Protein AF-A0A8S3CE83-F1 (afdb_monomer_lite)

InterPro domains:
  IPR049258 ODAD1, central coiled coil region [PF21773] (1-204)
  IPR051876 Outer dynein arm-docking/Coiled-coil domain-containing protein [PTHR21694] (1-298)

Foldseek 3Di:
DVVVVVVVVVVVVVVVVVVVVVVVVVVVVVVVVVVVVPPDDPDPVVNVVVVVVVVVVVVVVVVVVVVCPDPVVVVVVVVVLCVVVVDPDVVVSVVVVVVVVVVVVVVVVVVVVVVVVVVVVVVVVVVVVVVVVVVVVVVVVVVVVVVVVVVVVVVVVVVVVVVVVVVVVVVVVVVVVLVVLQVVLQVLCVVLVQDVVVVCVVVVDPDGDDPVCSVVSVVSSVVSVLVVVVVVLVVVCVVPVPPSCPPCVPSPPDDDPPDDPDPPDDDDDPPDDDDDDDDDDDPPVPDPDDPVRVVVVVVVVVVVVVVVVVVCVVQPDDDDDPDDDDDDDDDDDDDDDDDDDDDDDDDD

Organism: NCBI:txid392030

Sequence (348 aa):
MLQNKAEADRALSEAEMRELERQISHDRKLRDFMKLKSQERQEDEELLTYRKRKEVEALEKRRKEKEEHSVEAYESKFKQIQDISREQDLDKLVDKFIEVEDKNFALFNYVNELNNQIEILQEQIDEIKKEIRHFEVQGMDLEDQRKKTLDQLEEKSSHATRLADEHEEKSRTGKKILEQCRGGIDSLFRKIGCDRRQIESLLQSHEGVTEENMLRYLGIIEERTNELLMAQAAIYAKEQNIPLRERAPNLIGDGPSGPAPHVHVHLPNTDDRRDHEDREEKAEELKPLTREELKQRAIDHVKNLEKKALQEQKYPDMSPALSREKSTNGGAKSGSGETGKPPTSRGR

Structure (mmCIF, N/CA/C/O backbone):
data_AF-A0A8S3CE83-F1
#
_entry.id   AF-A0A8S3CE83-F1
#
loop_
_atom_site.group_PDB
_atom_site.id
_atom_site.type_symbol
_atom_site.label_atom_id
_atom_site.label_alt_id
_atom_site.label_comp_id
_atom_site.label_asym_id
_atom_site.label_entity_id
_atom_site.label_seq_id
_atom_site.pdbx_PDB_ins_code
_atom_site.Cartn_x
_atom_site.Cartn_y
_atom_site.Cartn_z
_atom_site.occupancy
_atom_site.B_iso_or_equiv
_atom_site.auth_seq_id
_atom_site.auth_comp_id
_atom_site.auth_asym_id
_atom_site.auth_atom_id
_atom_site.pdbx_PDB_model_num
ATOM 1 N N . MET A 1 1 ? 49.024 -61.296 48.577 1.00 56.72 1 MET A N 1
ATOM 2 C CA . MET A 1 1 ? 47.919 -62.129 49.113 1.00 56.72 1 MET A CA 1
ATOM 3 C C . MET A 1 1 ? 47.384 -61.578 50.430 1.00 56.72 1 MET A C 1
ATOM 5 O O . MET A 1 1 ? 46.456 -60.788 50.355 1.00 56.72 1 MET A O 1
ATOM 9 N N . LEU A 1 2 ? 47.932 -61.920 51.611 1.00 62.38 2 LEU A N 1
ATOM 10 C CA . LEU A 1 2 ? 47.322 -61.492 52.889 1.00 62.38 2 LEU A CA 1
ATOM 11 C C . LEU A 1 2 ? 47.259 -59.962 53.059 1.00 62.38 2 LEU A C 1
ATOM 13 O O . LEU A 1 2 ? 46.230 -59.459 53.494 1.00 62.38 2 LEU A O 1
ATOM 17 N N . GLN A 1 3 ? 48.310 -59.226 52.673 1.00 66.44 3 GLN A N 1
ATOM 18 C CA . GLN A 1 3 ? 48.326 -57.754 52.742 1.00 66.44 3 GLN A CA 1
ATOM 19 C C . GLN A 1 3 ? 47.212 -57.125 51.895 1.00 66.44 3 GLN A C 1
ATOM 21 O O . GLN A 1 3 ? 46.397 -56.392 52.439 1.00 66.44 3 GLN A O 1
ATOM 26 N N . ASN A 1 4 ? 47.088 -57.512 50.619 1.00 73.56 4 ASN A N 1
ATOM 27 C CA . ASN A 1 4 ? 46.030 -57.022 49.725 1.00 73.56 4 ASN A CA 1
ATOM 28 C C . ASN A 1 4 ? 44.619 -57.269 50.287 1.00 73.56 4 ASN A C 1
ATOM 30 O O . ASN A 1 4 ? 43.729 -56.447 50.091 1.00 73.56 4 ASN A O 1
ATOM 34 N N . LYS A 1 5 ? 44.404 -58.396 50.988 1.00 75.81 5 LYS A N 1
ATOM 35 C CA . LYS A 1 5 ? 43.123 -58.652 51.655 1.00 75.81 5 LYS A CA 1
ATOM 36 C C . LYS A 1 5 ? 42.922 -57.729 52.862 1.00 75.81 5 LYS A C 1
ATOM 38 O O . LYS A 1 5 ? 41.875 -57.109 52.959 1.00 75.81 5 LYS A O 1
ATOM 43 N N . ALA A 1 6 ? 43.923 -57.576 53.728 1.00 80.81 6 ALA A N 1
ATOM 44 C CA . ALA A 1 6 ? 43.841 -56.651 54.860 1.00 80.81 6 ALA A CA 1
ATOM 45 C C . ALA A 1 6 ? 43.667 -55.180 54.423 1.00 80.81 6 ALA A C 1
ATOM 47 O O . ALA A 1 6 ? 43.045 -54.397 55.135 1.00 80.81 6 ALA A O 1
ATOM 48 N N . GLU A 1 7 ? 44.190 -54.796 53.258 1.00 82.75 7 GLU A N 1
ATOM 49 C CA . GLU A 1 7 ? 43.979 -53.483 52.638 1.00 82.75 7 GLU A CA 1
ATOM 50 C C . GLU A 1 7 ? 42.558 -53.333 52.078 1.00 82.75 7 GLU A C 1
ATOM 52 O O . GLU A 1 7 ? 41.927 -52.305 52.317 1.00 82.75 7 GLU A O 1
ATOM 57 N N . ALA A 1 8 ? 42.018 -54.359 51.412 1.00 81.50 8 ALA A N 1
ATOM 58 C CA . ALA A 1 8 ? 40.631 -54.372 50.946 1.00 81.50 8 ALA A CA 1
ATOM 59 C C . ALA A 1 8 ? 39.625 -54.329 52.113 1.00 81.50 8 ALA A C 1
ATOM 61 O O . ALA A 1 8 ? 38.712 -53.507 52.100 1.00 81.50 8 ALA A O 1
ATOM 62 N N . ASP A 1 9 ? 39.836 -55.146 53.150 1.00 84.06 9 ASP A N 1
ATOM 63 C CA . ASP A 1 9 ? 38.995 -55.188 54.352 1.00 84.06 9 ASP A CA 1
ATOM 64 C C . ASP A 1 9 ? 39.042 -53.830 55.104 1.00 84.06 9 ASP A C 1
ATOM 66 O O . ASP A 1 9 ? 38.019 -53.348 55.594 1.00 84.06 9 ASP A O 1
ATOM 70 N N . ARG A 1 10 ? 40.201 -53.144 55.129 1.00 85.19 10 ARG A N 1
ATOM 71 C CA . ARG A 1 10 ? 40.329 -51.764 55.650 1.00 85.19 10 ARG A CA 1
ATOM 72 C C . ARG A 1 10 ? 39.604 -50.729 54.792 1.00 85.19 10 ARG A C 1
ATOM 74 O O . ARG A 1 10 ? 38.932 -49.866 55.345 1.00 85.19 10 ARG A O 1
ATOM 81 N N . ALA A 1 11 ? 39.748 -50.788 53.468 1.00 86.19 11 ALA A N 1
ATOM 82 C CA . ALA A 1 11 ? 39.103 -49.846 52.554 1.00 86.19 11 ALA A CA 1
ATOM 83 C C . ALA A 1 11 ? 37.569 -49.970 52.593 1.00 86.19 11 ALA A C 1
ATOM 85 O O . ALA A 1 11 ? 36.865 -48.963 52.522 1.00 86.19 11 ALA A O 1
ATOM 86 N N . LEU A 1 12 ? 37.058 -51.193 52.769 1.00 85.88 12 LEU A N 1
ATOM 87 C CA . LEU A 1 12 ? 35.639 -51.460 52.981 1.00 85.88 12 LEU A CA 1
ATOM 88 C C . LEU A 1 12 ? 35.157 -50.882 54.324 1.00 85.88 12 LEU A C 1
ATOM 90 O O . LEU A 1 12 ? 34.173 -50.149 54.343 1.00 85.88 12 LEU A O 1
ATOM 94 N N . SER A 1 13 ? 35.908 -51.079 55.412 1.00 84.19 13 SER A N 1
ATOM 95 C CA . SER A 1 13 ? 35.591 -50.472 56.715 1.00 84.19 13 SER A CA 1
ATOM 96 C C . SER A 1 13 ? 35.667 -48.932 56.710 1.00 84.19 13 SER A C 1
ATOM 98 O O . SER A 1 13 ? 34.830 -48.277 57.330 1.00 84.19 13 SER A O 1
ATOM 100 N N . GLU A 1 14 ? 36.596 -48.312 55.968 1.00 89.69 14 GLU A N 1
ATOM 101 C CA . GLU A 1 14 ? 36.578 -46.856 55.738 1.00 89.69 14 GLU A CA 1
ATOM 102 C C . GLU A 1 14 ? 35.320 -46.389 54.990 1.00 89.69 14 GLU A C 1
ATOM 104 O O . GLU A 1 14 ? 34.797 -45.313 55.286 1.00 89.69 14 GLU A O 1
ATOM 109 N N . ALA A 1 15 ? 34.846 -47.157 54.004 1.00 88.12 15 ALA A N 1
ATOM 110 C CA . ALA A 1 15 ? 33.631 -46.827 53.266 1.00 88.12 15 ALA A CA 1
ATOM 111 C C . ALA A 1 15 ? 32.391 -46.911 54.173 1.00 88.12 15 ALA A C 1
ATOM 113 O O . ALA A 1 15 ? 31.619 -45.953 54.226 1.00 88.12 15 ALA A O 1
ATOM 114 N N . GLU A 1 16 ? 32.263 -47.989 54.953 1.00 90.12 16 GLU A N 1
ATOM 115 C CA . GLU A 1 16 ? 31.198 -48.178 55.948 1.00 90.12 16 GLU A CA 1
ATOM 116 C C . GLU A 1 16 ? 31.201 -47.061 57.006 1.00 90.12 16 GLU A C 1
ATOM 118 O O . GLU A 1 16 ? 30.157 -46.471 57.287 1.00 90.12 16 GLU A O 1
ATOM 123 N N . MET A 1 17 ? 32.370 -46.691 57.548 1.00 88.31 17 MET A N 1
ATOM 124 C CA . MET A 1 17 ? 32.478 -45.577 58.502 1.00 88.31 17 MET A CA 1
ATOM 125 C C . MET A 1 17 ? 32.028 -44.244 57.888 1.00 88.31 17 MET A C 1
ATOM 127 O O . MET A 1 17 ? 31.245 -43.523 58.507 1.00 88.31 17 MET A O 1
ATOM 131 N N . ARG A 1 18 ? 32.446 -43.929 56.652 1.00 88.56 18 ARG A N 1
ATOM 132 C CA . ARG A 1 18 ? 32.025 -42.702 55.945 1.00 88.56 18 ARG A CA 1
ATOM 133 C C . ARG A 1 18 ? 30.526 -42.687 55.626 1.00 88.56 18 ARG A C 1
ATOM 135 O O . ARG A 1 18 ? 29.933 -41.610 55.547 1.00 88.56 18 ARG A O 1
ATOM 142 N N . GLU A 1 19 ? 29.897 -43.844 55.434 1.00 87.19 19 GLU A N 1
ATOM 143 C CA . GLU A 1 19 ? 28.445 -43.951 55.255 1.00 87.19 19 GLU A CA 1
ATOM 144 C C . GLU A 1 19 ? 27.691 -43.742 56.578 1.00 87.19 19 GLU A C 1
ATOM 146 O O . GLU A 1 19 ? 26.767 -42.925 56.636 1.00 87.19 19 GLU A O 1
ATOM 151 N N . LEU A 1 20 ? 28.154 -44.359 57.670 1.00 89.94 20 LEU A N 1
ATOM 152 C CA . LEU A 1 20 ? 27.609 -44.147 59.015 1.00 89.94 20 LEU A CA 1
ATOM 153 C C . LEU A 1 20 ? 27.729 -42.679 59.465 1.00 89.94 20 LEU A C 1
ATOM 155 O O . LEU A 1 20 ? 26.771 -42.123 60.003 1.00 89.94 20 LEU A O 1
ATOM 159 N N . GLU A 1 21 ? 28.849 -42.003 59.192 1.00 89.12 21 GLU A N 1
ATOM 160 C CA . GLU A 1 21 ? 29.013 -40.566 59.468 1.00 89.12 21 GLU A CA 1
ATOM 161 C C . GLU A 1 21 ? 27.996 -39.698 58.709 1.00 89.12 21 GLU A C 1
ATOM 163 O O . GLU A 1 21 ? 27.416 -38.767 59.281 1.00 89.12 21 GLU A O 1
ATOM 168 N N . ARG A 1 22 ? 27.730 -40.012 57.432 1.00 91.25 22 ARG A N 1
ATOM 169 C CA . ARG A 1 22 ? 26.696 -39.330 56.631 1.00 91.25 22 ARG A CA 1
ATOM 170 C C . ARG A 1 22 ? 25.309 -39.550 57.223 1.00 91.25 22 ARG A C 1
ATOM 172 O O . ARG A 1 22 ? 24.557 -38.581 57.361 1.00 91.25 22 ARG A O 1
ATOM 179 N N . GLN A 1 23 ? 24.990 -40.784 57.612 1.00 91.62 23 GLN A N 1
ATOM 180 C CA . GLN A 1 23 ? 23.709 -41.119 58.227 1.00 91.62 23 GLN A CA 1
ATOM 181 C C . GLN A 1 23 ? 23.534 -40.379 59.561 1.00 91.62 23 GLN A C 1
ATOM 183 O O . GLN A 1 23 ? 22.533 -39.691 59.739 1.00 91.62 23 GLN A O 1
ATOM 188 N N . ILE A 1 24 ? 24.536 -40.390 60.448 1.00 89.94 24 ILE A N 1
ATOM 189 C CA . ILE A 1 24 ? 24.527 -39.648 61.723 1.00 89.94 24 ILE A CA 1
ATOM 190 C C . ILE A 1 24 ? 24.381 -38.132 61.496 1.00 89.94 24 ILE A C 1
ATOM 192 O O . ILE A 1 24 ? 23.663 -37.463 62.241 1.00 89.94 24 ILE A O 1
ATOM 196 N N . SER A 1 25 ? 25.027 -37.574 60.466 1.00 89.94 25 SER A N 1
ATOM 197 C CA . SER A 1 25 ? 24.914 -36.154 60.099 1.00 89.94 25 SER A CA 1
ATOM 198 C C . SER A 1 25 ? 23.499 -35.784 59.634 1.00 89.94 25 SER A C 1
ATOM 200 O O . SER A 1 25 ? 22.943 -34.778 60.085 1.00 89.94 25 SER A O 1
ATOM 202 N N . HIS A 1 26 ? 22.878 -36.619 58.796 1.00 90.88 26 HIS A N 1
ATOM 203 C CA . HIS A 1 26 ? 21.474 -36.476 58.401 1.00 90.88 26 HIS A CA 1
ATOM 204 C C . HIS A 1 26 ? 20.537 -36.573 59.615 1.00 90.88 26 HIS A C 1
ATOM 206 O O . HIS A 1 26 ? 19.672 -35.724 59.815 1.00 90.88 26 HIS A O 1
ATOM 212 N N . ASP A 1 27 ? 20.760 -37.565 60.471 1.00 90.00 27 ASP A N 1
ATOM 213 C CA . ASP A 1 27 ? 19.921 -37.881 61.625 1.00 90.00 27 ASP A CA 1
ATOM 214 C C . ASP A 1 27 ? 20.019 -36.815 62.740 1.00 90.00 27 ASP A C 1
ATOM 216 O O . ASP A 1 27 ? 19.058 -36.557 63.466 1.00 90.00 27 ASP A O 1
ATOM 220 N N . ARG A 1 28 ? 21.164 -36.122 62.860 1.00 90.94 28 ARG A N 1
ATOM 221 C CA . ARG A 1 28 ? 21.297 -34.889 63.664 1.00 90.94 28 ARG A CA 1
ATOM 222 C C . ARG A 1 28 ? 20.464 -33.748 63.077 1.00 90.94 28 ARG A C 1
ATOM 224 O O . ARG A 1 28 ? 19.592 -33.239 63.773 1.00 90.94 28 ARG A O 1
ATOM 231 N N . LYS A 1 29 ? 20.645 -33.419 61.790 1.00 89.06 29 LYS A N 1
ATOM 232 C CA . LYS A 1 29 ? 19.874 -32.359 61.106 1.00 89.06 29 LYS A CA 1
ATOM 233 C C . LYS A 1 29 ? 18.363 -32.594 61.187 1.00 89.06 29 LYS A C 1
ATOM 235 O O . LYS A 1 29 ? 17.615 -31.649 61.420 1.00 89.06 29 LYS A O 1
ATOM 240 N N . LEU A 1 30 ? 17.919 -33.844 61.047 1.00 86.44 30 LEU A N 1
ATOM 241 C CA . LEU A 1 30 ? 16.514 -34.221 61.182 1.00 86.44 30 LEU A CA 1
ATOM 242 C C . LEU A 1 30 ? 16.007 -34.027 62.618 1.00 86.44 30 LEU A C 1
ATOM 244 O O . LEU A 1 30 ? 14.935 -33.457 62.800 1.00 86.44 30 LEU A O 1
ATOM 248 N N . ARG A 1 31 ? 16.774 -34.426 63.644 1.00 87.19 31 ARG A N 1
ATOM 249 C CA . ARG A 1 31 ? 16.420 -34.157 65.050 1.00 87.19 31 ARG A CA 1
ATOM 250 C C . ARG A 1 31 ? 16.369 -32.667 65.374 1.00 87.19 31 ARG A C 1
ATOM 252 O O . ARG A 1 31 ? 15.472 -32.256 66.102 1.00 87.19 31 ARG A O 1
ATOM 259 N N . ASP A 1 32 ? 17.277 -31.860 64.838 1.00 85.00 32 ASP A N 1
ATOM 260 C CA . ASP A 1 32 ? 17.293 -30.417 65.092 1.00 85.00 32 ASP A CA 1
ATOM 261 C C . ASP A 1 32 ? 16.151 -29.696 64.347 1.00 85.00 32 ASP A C 1
ATOM 263 O O . ASP A 1 32 ? 15.489 -28.834 64.925 1.00 85.00 32 ASP A O 1
ATOM 267 N N . PHE A 1 33 ? 15.809 -30.130 63.127 1.00 82.00 33 PHE A N 1
ATOM 268 C CA . PHE A 1 33 ? 14.591 -29.698 62.429 1.00 82.00 33 PHE A CA 1
ATOM 269 C C . PHE A 1 33 ? 13.314 -30.108 63.179 1.00 82.00 33 PHE A C 1
ATOM 271 O O . PHE A 1 33 ? 12.403 -29.295 63.328 1.00 82.00 33 PHE A O 1
ATOM 278 N N . MET A 1 34 ? 13.249 -31.339 63.698 1.00 77.88 34 MET A N 1
ATOM 279 C CA . MET A 1 34 ? 12.117 -31.809 64.502 1.00 77.88 34 MET A CA 1
ATOM 280 C C . MET A 1 34 ? 12.009 -31.063 65.834 1.00 77.88 34 MET A C 1
ATOM 282 O O . MET A 1 34 ? 10.899 -30.730 66.231 1.00 77.88 34 MET A O 1
ATOM 286 N N . LYS A 1 35 ? 13.121 -30.706 66.492 1.00 80.31 35 LYS A N 1
ATOM 287 C CA . LYS A 1 35 ? 13.108 -29.806 67.659 1.00 80.31 35 LYS A CA 1
ATOM 288 C C . LYS A 1 35 ? 12.550 -28.433 67.300 1.00 80.31 35 LYS A C 1
ATOM 290 O O . LYS A 1 35 ? 11.653 -27.968 67.986 1.00 80.31 35 LYS A O 1
ATOM 295 N N . LEU A 1 36 ? 13.012 -27.819 66.209 1.00 72.75 36 LEU A N 1
ATOM 296 C CA . LEU A 1 36 ? 12.520 -26.512 65.755 1.00 72.75 36 LEU A CA 1
ATOM 297 C C . LEU A 1 36 ? 11.032 -26.547 65.347 1.00 72.75 36 LEU A C 1
ATOM 299 O O . LEU A 1 36 ? 10.322 -25.561 65.510 1.00 72.75 36 LEU A O 1
ATOM 303 N N . LYS A 1 37 ? 10.545 -27.689 64.843 1.00 72.81 37 LYS A N 1
ATOM 304 C CA . LYS A 1 37 ? 9.122 -27.952 64.553 1.00 72.81 37 LYS A CA 1
ATOM 305 C C . LYS A 1 37 ? 8.284 -28.285 65.793 1.00 72.81 37 LYS A C 1
ATOM 307 O O . LYS A 1 37 ? 7.082 -28.050 65.769 1.00 72.81 37 LYS A O 1
ATOM 312 N N . SER A 1 38 ? 8.903 -28.858 66.825 1.00 64.06 38 SER A N 1
ATOM 313 C CA . SER A 1 38 ? 8.271 -29.286 68.080 1.00 64.06 38 SER A CA 1
ATOM 314 C C . SER A 1 38 ? 8.384 -28.251 69.200 1.00 64.06 38 SER A C 1
ATOM 316 O O . SER A 1 38 ? 7.770 -28.438 70.250 1.00 64.06 38 SER A O 1
ATOM 318 N N . GLN A 1 39 ? 9.149 -27.173 69.012 1.00 61.22 39 GLN A N 1
ATOM 319 C CA . GLN A 1 39 ? 9.002 -25.975 69.824 1.00 61.22 39 GLN A CA 1
ATOM 320 C C . GLN A 1 39 ? 7.618 -25.399 69.548 1.00 61.22 39 GLN A C 1
ATOM 322 O O . GLN A 1 39 ? 7.323 -24.949 68.440 1.00 61.22 39 GLN A O 1
ATOM 327 N N . GLU A 1 40 ? 6.771 -25.460 70.571 1.00 54.75 40 GLU A N 1
ATOM 328 C CA . GLU A 1 40 ? 5.438 -24.883 70.560 1.00 54.75 40 GLU A CA 1
ATOM 329 C C . GLU A 1 40 ? 5.551 -23.397 70.214 1.00 54.75 40 GLU A C 1
ATOM 331 O O . GLU A 1 40 ? 6.141 -22.596 70.943 1.00 54.75 40 GLU A O 1
ATOM 336 N N . ARG A 1 41 ? 5.056 -23.051 69.024 1.00 57.59 41 ARG A N 1
ATOM 337 C CA . ARG A 1 41 ? 5.104 -21.695 68.492 1.00 57.59 41 ARG A CA 1
ATOM 338 C C . ARG A 1 41 ? 4.170 -20.851 69.348 1.00 57.59 41 ARG A C 1
ATOM 340 O O . ARG A 1 41 ? 2.960 -20.956 69.169 1.00 57.59 41 ARG A O 1
ATOM 347 N N . GLN A 1 42 ? 4.734 -20.068 70.273 1.00 57.59 42 GLN A N 1
ATOM 348 C CA . GLN A 1 42 ? 3.970 -19.144 71.114 1.00 57.59 42 GLN A CA 1
ATOM 349 C C . GLN A 1 42 ? 3.006 -18.362 70.214 1.00 57.59 42 GLN A C 1
ATOM 351 O O . GLN A 1 42 ? 3.448 -17.726 69.257 1.00 57.59 42 GLN A O 1
ATOM 356 N N . GLU A 1 43 ? 1.696 -18.481 70.458 1.00 55.50 43 GLU A N 1
ATOM 357 C CA . GLU A 1 43 ? 0.721 -17.687 69.714 1.00 55.50 43 GLU A CA 1
ATOM 358 C C . GLU A 1 43 ? 0.977 -16.217 70.049 1.00 55.50 43 GLU A C 1
ATOM 360 O O . GLU A 1 43 ? 0.938 -15.850 71.225 1.00 55.50 43 GLU A O 1
ATOM 365 N N . ASP A 1 44 ? 1.257 -15.397 69.030 1.00 61.69 44 ASP A N 1
ATOM 366 C CA . ASP A 1 44 ? 1.554 -13.977 69.217 1.00 61.69 44 ASP A CA 1
ATOM 367 C C . ASP A 1 44 ? 0.466 -13.322 70.081 1.00 61.69 44 ASP A C 1
ATOM 369 O O . ASP A 1 44 ? -0.736 -13.487 69.839 1.00 61.69 44 ASP A O 1
ATOM 373 N N . GLU A 1 45 ? 0.875 -12.572 71.104 1.00 64.69 45 GLU A N 1
ATOM 374 C CA . GLU A 1 45 ? -0.048 -12.025 72.106 1.00 64.69 45 GLU A CA 1
ATOM 375 C C . GLU A 1 45 ? -1.040 -11.021 71.477 1.00 64.69 45 GLU A C 1
ATOM 377 O O . GLU A 1 45 ? -2.206 -10.937 71.879 1.00 64.69 45 GLU A O 1
ATOM 382 N N . GLU A 1 46 ? -0.629 -10.356 70.390 1.00 67.88 46 GLU A N 1
ATOM 383 C CA . GLU A 1 46 ? -1.495 -9.574 69.497 1.00 67.88 46 GLU A CA 1
ATOM 384 C C . GLU A 1 46 ? -2.593 -10.418 68.826 1.00 67.88 46 GLU A C 1
ATOM 386 O O . GLU A 1 46 ? -3.729 -9.971 68.686 1.00 67.88 46 GLU A O 1
ATOM 391 N N . LEU A 1 47 ? -2.300 -11.661 68.435 1.00 68.94 47 LEU A N 1
ATOM 392 C CA . LEU A 1 47 ? -3.255 -12.544 67.763 1.00 68.94 47 LEU A CA 1
ATOM 393 C C . LEU A 1 47 ? -4.310 -13.077 68.746 1.00 68.94 47 LEU A C 1
ATOM 395 O O . LEU A 1 47 ? -5.495 -13.170 68.411 1.00 68.94 47 LEU A O 1
ATOM 399 N N . LEU A 1 48 ? -3.898 -13.375 69.982 1.00 73.06 48 LEU A N 1
ATOM 400 C CA . LEU A 1 48 ? -4.794 -13.761 71.077 1.00 73.06 48 LEU A CA 1
ATOM 401 C C . LEU A 1 48 ? -5.673 -12.595 71.549 1.00 73.06 48 LEU A C 1
ATOM 403 O O . LEU A 1 48 ? -6.875 -12.776 71.765 1.00 73.06 48 LEU A O 1
ATOM 407 N N . THR A 1 49 ? -5.111 -11.392 71.678 1.00 76.62 49 THR A N 1
ATOM 408 C CA . THR A 1 49 ? -5.879 -10.183 72.025 1.00 76.62 49 THR A CA 1
ATOM 409 C C . THR A 1 49 ? -6.815 -9.759 70.890 1.00 76.62 49 THR A C 1
ATOM 411 O O . THR A 1 49 ? -7.964 -9.410 71.166 1.00 76.62 49 THR A O 1
ATOM 414 N N . TYR A 1 50 ? -6.411 -9.899 69.621 1.00 77.69 50 TYR A N 1
ATOM 415 C CA . TYR A 1 50 ? -7.282 -9.706 68.456 1.00 77.69 50 TYR A CA 1
ATOM 416 C C . TYR A 1 50 ? -8.471 -10.682 68.447 1.00 77.69 50 TYR A C 1
ATOM 418 O O . TYR A 1 50 ? -9.614 -10.245 68.289 1.00 77.69 50 TYR A O 1
ATOM 426 N N . ARG A 1 51 ? -8.240 -11.987 68.684 1.00 78.19 51 ARG A N 1
ATOM 427 C CA . ARG A 1 51 ? -9.321 -12.987 68.818 1.00 78.19 51 ARG A CA 1
ATOM 428 C C . ARG A 1 51 ? -10.307 -12.600 69.929 1.00 78.19 51 ARG A C 1
ATOM 430 O O . ARG A 1 51 ? -11.502 -12.513 69.660 1.00 78.19 51 ARG A O 1
ATOM 437 N N . LYS A 1 52 ? -9.813 -12.293 71.137 1.00 82.50 52 LYS A N 1
ATOM 438 C CA . LYS A 1 52 ? -10.650 -11.887 72.285 1.00 82.50 52 LYS A CA 1
ATOM 439 C C . LYS A 1 52 ? -11.443 -10.605 72.012 1.00 82.50 52 LYS A C 1
ATOM 441 O O . LYS A 1 52 ? -12.628 -10.544 72.325 1.00 82.50 52 LYS A O 1
ATOM 446 N N . ARG A 1 53 ? -10.827 -9.595 71.386 1.00 82.88 53 ARG A N 1
ATOM 447 C CA . ARG A 1 53 ? -11.504 -8.344 71.003 1.00 82.88 53 ARG A CA 1
ATOM 448 C C . ARG A 1 53 ? -12.659 -8.606 70.035 1.00 82.88 53 ARG A C 1
ATOM 450 O O . ARG A 1 53 ? -13.756 -8.106 70.262 1.00 82.88 53 ARG A O 1
ATOM 457 N N . LYS A 1 54 ? -12.429 -9.433 69.011 1.00 84.00 54 LYS A N 1
ATOM 458 C CA . LYS A 1 54 ? -13.442 -9.825 68.019 1.00 84.00 54 LYS A CA 1
ATOM 459 C C . LYS A 1 54 ? -14.586 -10.647 68.629 1.00 84.00 54 LYS A C 1
ATOM 461 O O . LYS A 1 54 ? -15.730 -10.521 68.202 1.00 84.00 54 LYS A O 1
ATOM 466 N N . GLU A 1 55 ? -14.294 -11.474 69.631 1.00 83.75 55 GLU A N 1
ATOM 467 C CA . GLU A 1 55 ? -15.302 -12.237 70.376 1.00 83.75 55 GLU A CA 1
ATOM 468 C C . GLU A 1 55 ? -16.190 -11.327 71.242 1.00 83.75 55 GLU A C 1
ATOM 470 O O . GLU A 1 55 ? -17.414 -11.443 71.190 1.00 83.75 55 GLU A O 1
ATOM 475 N N . VAL A 1 56 ? -15.598 -10.367 71.964 1.00 86.31 56 VAL A N 1
ATOM 476 C CA . VAL A 1 56 ? -16.343 -9.355 72.739 1.00 86.31 56 VAL A CA 1
ATOM 477 C C . VAL A 1 56 ? -17.205 -8.477 71.826 1.00 86.31 56 VAL A C 1
ATOM 479 O O . VAL A 1 56 ? -18.376 -8.257 72.122 1.00 86.31 56 VAL A O 1
ATOM 482 N N . GLU A 1 57 ? -16.671 -8.034 70.687 1.00 85.25 57 GLU A N 1
ATOM 483 C CA . GLU A 1 57 ? -17.404 -7.254 69.680 1.00 85.25 57 GLU A CA 1
ATOM 484 C C . GLU A 1 57 ? -18.614 -8.027 69.118 1.00 85.25 57 GLU A C 1
ATOM 486 O O . GLU A 1 57 ? -19.722 -7.492 69.037 1.00 85.25 57 GLU A O 1
ATOM 491 N N . ALA A 1 58 ? -18.443 -9.319 68.812 1.00 83.00 58 ALA A N 1
ATOM 492 C CA . ALA A 1 58 ? -19.535 -10.190 68.382 1.00 83.00 58 ALA A CA 1
ATOM 493 C C . ALA A 1 58 ? -20.576 -10.444 69.491 1.00 83.00 58 ALA A C 1
ATOM 495 O O . ALA A 1 58 ? -21.769 -10.568 69.199 1.00 83.00 58 ALA A O 1
ATOM 496 N N . LEU A 1 59 ? -20.153 -10.507 70.759 1.00 84.25 59 LEU A N 1
ATOM 497 C CA . LEU A 1 59 ? -21.052 -10.646 71.906 1.00 84.25 59 LEU A CA 1
ATOM 498 C C . LEU A 1 59 ? -21.860 -9.361 72.148 1.00 84.25 59 LEU A C 1
ATOM 500 O O . LEU A 1 59 ? -23.070 -9.438 72.352 1.00 84.25 59 LEU A O 1
ATOM 504 N N . GLU A 1 60 ? -21.226 -8.186 72.070 1.00 81.94 60 GLU A N 1
ATOM 505 C CA . GLU A 1 60 ? -21.919 -6.896 72.140 1.00 81.94 60 GLU A CA 1
ATOM 506 C C . GLU A 1 60 ? -22.927 -6.728 71.007 1.00 81.94 60 GLU A C 1
ATOM 508 O O . GLU A 1 60 ? -24.052 -6.302 71.268 1.00 81.94 60 GLU A O 1
ATOM 513 N N . LYS A 1 61 ? -22.557 -7.079 69.766 1.00 79.00 61 LYS A N 1
ATOM 514 C CA . LYS A 1 61 ? -23.477 -7.001 68.624 1.00 79.00 61 LYS A CA 1
ATOM 515 C C . LYS A 1 61 ? -24.717 -7.862 68.870 1.00 79.00 61 LYS A C 1
ATOM 517 O O . LYS A 1 61 ? -25.826 -7.353 68.786 1.00 79.00 61 LYS A O 1
ATOM 522 N N . ARG A 1 62 ? -24.532 -9.109 69.320 1.00 77.81 62 ARG A N 1
ATOM 523 C CA . ARG A 1 62 ? -25.626 -10.015 69.722 1.00 77.81 62 ARG A CA 1
ATOM 524 C C . ARG A 1 62 ? -26.451 -9.529 70.913 1.00 77.81 62 ARG A C 1
ATOM 526 O O . ARG A 1 62 ? -27.575 -9.996 71.091 1.00 77.81 62 ARG A O 1
ATOM 533 N N . ARG A 1 63 ? -25.909 -8.650 71.762 1.00 77.69 63 ARG A N 1
ATOM 534 C CA . ARG A 1 63 ? -26.664 -8.025 72.857 1.00 77.69 63 ARG A CA 1
ATOM 535 C C . ARG A 1 63 ? -27.519 -6.872 72.335 1.00 77.69 63 ARG A C 1
ATOM 537 O O . ARG A 1 63 ? -28.705 -6.848 72.632 1.00 77.69 63 ARG A O 1
ATOM 544 N N . LYS A 1 64 ? -26.949 -6.010 71.486 1.00 73.44 64 LYS A N 1
ATOM 545 C CA . LYS A 1 64 ? -27.650 -4.913 70.796 1.00 73.44 64 LYS A CA 1
ATOM 546 C C . LYS A 1 64 ? -28.779 -5.443 69.909 1.00 73.44 64 LYS A C 1
ATOM 548 O O . LYS A 1 64 ? -29.908 -5.017 70.079 1.00 73.44 64 LYS A O 1
ATOM 553 N N . GLU A 1 65 ? -28.523 -6.476 69.104 1.00 72.19 65 GLU A N 1
ATOM 554 C CA . GLU A 1 65 ? -29.544 -7.180 68.304 1.00 72.19 65 GLU A CA 1
ATOM 555 C C . GLU A 1 65 ? -30.724 -7.675 69.173 1.00 72.19 65 GLU A C 1
ATOM 557 O O . GLU A 1 65 ? -31.882 -7.559 68.786 1.00 72.19 65 GLU A O 1
ATOM 562 N N . LYS A 1 66 ? -30.465 -8.184 70.388 1.00 73.12 66 LYS A N 1
ATOM 563 C CA . LYS A 1 66 ? -31.524 -8.610 71.326 1.00 73.12 66 LYS A CA 1
ATOM 564 C C . LYS A 1 66 ? -32.253 -7.451 72.009 1.00 73.12 66 LYS A C 1
ATOM 566 O O . LYS A 1 66 ? -33.435 -7.587 72.301 1.00 73.12 66 LYS A O 1
ATOM 571 N N . GLU A 1 67 ? -31.558 -6.352 72.289 1.00 66.62 67 GLU A N 1
ATOM 572 C CA . GLU A 1 67 ? -32.134 -5.128 72.859 1.00 66.62 67 GLU A CA 1
ATOM 573 C C . GLU A 1 67 ? -33.029 -4.415 71.823 1.00 66.62 67 GLU A C 1
ATOM 575 O O . GLU A 1 67 ? -34.138 -3.995 72.149 1.00 66.62 67 GLU A O 1
ATOM 580 N N . GLU A 1 68 ? -32.608 -4.376 70.555 1.00 64.69 68 GLU A N 1
ATOM 581 C CA . GLU A 1 68 ? -33.362 -3.840 69.411 1.00 64.69 68 GLU A CA 1
ATOM 582 C C . GLU A 1 68 ? -34.592 -4.693 69.056 1.00 64.69 68 GLU A C 1
ATOM 584 O O . GLU A 1 68 ? -35.628 -4.147 68.682 1.00 64.69 68 GLU A O 1
ATOM 589 N N . HIS A 1 69 ? -34.525 -6.017 69.236 1.00 66.75 69 HIS A N 1
ATOM 590 C CA . HIS A 1 69 ? -35.672 -6.921 69.086 1.00 66.75 69 HIS A CA 1
ATOM 591 C C . HIS A 1 69 ? -36.591 -7.003 70.328 1.00 66.75 69 HIS A C 1
ATOM 593 O O . HIS A 1 69 ? -37.450 -7.886 70.392 1.00 66.75 69 HIS A O 1
ATOM 599 N N . SER A 1 70 ? -36.451 -6.107 71.315 1.00 78.19 70 SER A N 1
ATOM 600 C CA . SER A 1 70 ? -37.376 -6.038 72.456 1.00 78.19 70 SER A CA 1
ATOM 601 C C . SER A 1 70 ? -38.793 -5.636 72.023 1.00 78.19 70 SER A C 1
ATOM 603 O O . SER A 1 70 ? -38.978 -4.747 71.191 1.00 78.19 70 SER A O 1
ATOM 605 N N . VAL A 1 71 ? -39.817 -6.234 72.643 1.00 73.25 71 VAL A N 1
ATOM 606 C CA . VAL A 1 71 ? -41.237 -5.900 72.398 1.00 73.25 71 VAL A CA 1
ATOM 607 C C . VAL A 1 71 ? -41.513 -4.413 72.662 1.00 73.25 71 VAL A C 1
ATOM 609 O O . VAL A 1 71 ? -42.251 -3.777 71.916 1.00 73.25 71 VAL A O 1
ATOM 612 N N . GLU A 1 72 ? -40.849 -3.828 73.660 1.00 76.06 72 GLU A N 1
ATOM 613 C CA . GLU A 1 72 ? -40.946 -2.403 74.003 1.00 76.06 72 GLU A CA 1
ATOM 614 C C . GLU A 1 72 ? -40.394 -1.492 72.888 1.00 76.06 72 GLU A C 1
ATOM 616 O O . GLU A 1 72 ? -40.935 -0.414 72.626 1.00 76.06 72 GLU A O 1
ATOM 621 N N . ALA A 1 73 ? -39.344 -1.937 72.187 1.00 78.88 73 ALA A N 1
ATOM 622 C CA . ALA A 1 73 ? -38.782 -1.224 71.042 1.00 78.88 73 ALA A CA 1
ATOM 623 C C . ALA A 1 73 ? -39.740 -1.276 69.841 1.00 78.88 73 ALA A C 1
ATOM 625 O O . ALA A 1 73 ? -39.976 -0.246 69.202 1.00 78.88 73 ALA A O 1
ATOM 626 N N . TYR A 1 74 ? -40.358 -2.435 69.587 1.00 78.25 74 TYR A N 1
ATOM 627 C CA . TYR A 1 74 ? -41.397 -2.578 68.566 1.00 78.25 74 TYR A CA 1
ATOM 628 C C . TYR A 1 74 ? -42.643 -1.737 68.874 1.00 78.25 74 TYR A C 1
ATOM 630 O O . TYR A 1 74 ? -43.109 -1.033 67.984 1.00 78.25 74 TYR A O 1
ATOM 638 N N . GLU A 1 75 ? -43.142 -1.711 70.115 1.00 79.12 75 GLU A N 1
ATOM 639 C CA . GLU A 1 75 ? -44.247 -0.819 70.502 1.00 79.12 75 GLU A CA 1
ATOM 640 C C . GLU A 1 75 ? -43.915 0.662 70.274 1.00 79.12 75 GLU A C 1
ATOM 642 O O . GLU A 1 75 ? -44.746 1.418 69.768 1.00 79.12 75 GLU A O 1
ATOM 647 N N . SER A 1 76 ? -42.707 1.088 70.654 1.00 81.44 76 SER A N 1
ATOM 648 C CA . SER A 1 76 ? -42.243 2.468 70.478 1.00 81.44 76 SER A CA 1
ATOM 649 C C . SER A 1 76 ? -42.176 2.855 68.995 1.00 81.44 76 SER A C 1
ATOM 651 O O . SER A 1 76 ? -42.647 3.923 68.595 1.00 81.44 76 SER A O 1
ATOM 653 N N . LYS A 1 77 ? -41.674 1.946 68.148 1.00 81.50 77 LYS A N 1
ATOM 654 C CA . LYS A 1 77 ? -41.656 2.120 66.689 1.00 81.50 77 LYS A CA 1
ATOM 655 C C . LYS A 1 77 ? -43.053 2.098 66.076 1.00 81.50 77 LYS A C 1
ATOM 657 O O . LYS A 1 77 ? -43.328 2.913 65.200 1.00 81.50 77 LYS A O 1
ATOM 662 N N . PHE A 1 78 ? -43.946 1.240 66.559 1.00 74.88 78 PHE A N 1
ATOM 663 C CA . PHE A 1 78 ? -45.320 1.177 66.074 1.00 74.88 78 PHE A CA 1
ATOM 664 C C . PHE A 1 78 ? -46.085 2.473 66.372 1.00 74.88 78 PHE A C 1
ATOM 666 O O . PHE A 1 78 ? -46.719 3.024 65.475 1.00 74.88 78 PHE A O 1
ATOM 673 N N . LYS A 1 79 ? -45.940 3.029 67.584 1.00 78.31 79 LYS A N 1
ATOM 674 C CA . LYS A 1 79 ? -46.489 4.348 67.953 1.00 78.31 79 LYS A CA 1
ATOM 675 C C . LYS A 1 79 ? -45.947 5.459 67.038 1.00 78.31 79 LYS A C 1
ATOM 677 O O . LYS A 1 79 ? -46.735 6.223 66.492 1.00 78.31 79 LYS A O 1
ATOM 682 N N . GLN A 1 80 ? -44.637 5.467 66.748 1.00 79.00 80 GLN A N 1
ATOM 683 C CA . GLN A 1 80 ? -44.043 6.384 65.756 1.00 79.00 80 GLN A CA 1
ATOM 684 C C . GLN A 1 80 ? -44.685 6.271 64.360 1.00 79.00 80 GLN A C 1
ATOM 686 O O . GLN A 1 80 ? -44.934 7.292 63.722 1.00 79.00 80 GLN A O 1
ATOM 691 N N . ILE A 1 81 ? -44.963 5.058 63.872 1.00 77.06 81 ILE A N 1
ATOM 692 C CA . ILE A 1 81 ? -45.600 4.854 62.559 1.00 77.06 81 ILE A CA 1
ATOM 693 C C . ILE A 1 81 ? -47.073 5.293 62.597 1.00 77.06 81 ILE A C 1
ATOM 695 O O . ILE A 1 81 ? -47.544 5.923 61.651 1.00 77.06 81 ILE A O 1
ATOM 699 N N . GLN A 1 82 ? -47.784 5.024 63.695 1.00 74.25 82 GLN A N 1
ATOM 700 C CA . GLN A 1 82 ? -49.181 5.415 63.897 1.00 74.25 82 GLN A CA 1
ATOM 701 C C . GLN A 1 82 ? -49.355 6.946 63.913 1.00 74.25 82 GLN A C 1
ATOM 703 O O . GLN A 1 82 ? -50.242 7.465 63.232 1.00 74.25 82 GLN A O 1
ATOM 708 N N . ASP A 1 83 ? -48.469 7.677 64.599 1.00 77.69 83 ASP A N 1
ATOM 709 C CA . ASP A 1 83 ? -48.455 9.149 64.629 1.00 77.69 83 ASP A CA 1
ATOM 710 C C . ASP A 1 83 ? -48.205 9.768 63.238 1.00 77.69 83 ASP A C 1
ATOM 712 O O . ASP A 1 83 ? -48.796 10.794 62.884 1.00 77.69 83 ASP A O 1
ATOM 716 N N . ILE A 1 84 ? -47.335 9.143 62.434 1.00 77.38 84 ILE A N 1
ATOM 717 C CA . ILE A 1 84 ? -46.963 9.617 61.091 1.00 77.38 84 ILE A CA 1
ATOM 718 C C . ILE A 1 84 ? -48.055 9.291 60.063 1.00 77.38 84 ILE A C 1
ATOM 720 O O . ILE A 1 84 ? -48.461 10.169 59.301 1.00 77.38 84 ILE A O 1
ATOM 724 N N . SER A 1 85 ? -48.539 8.046 60.043 1.00 71.44 85 SER A N 1
ATOM 725 C CA . SER A 1 85 ? -49.513 7.560 59.054 1.00 71.44 85 SER A CA 1
ATOM 726 C C . SER A 1 85 ? -50.950 8.003 59.364 1.00 71.44 85 SER A C 1
ATOM 728 O O . SER A 1 85 ? -51.786 8.093 58.467 1.00 71.44 85 SER A O 1
ATOM 730 N N . ARG A 1 86 ? -51.243 8.329 60.634 1.00 70.31 86 ARG A N 1
ATOM 731 C CA . ARG A 1 86 ? -52.560 8.742 61.167 1.00 70.31 86 ARG A CA 1
ATOM 732 C C . ARG A 1 86 ? -53.677 7.696 61.066 1.00 70.31 86 ARG A C 1
ATOM 734 O O . ARG A 1 86 ? -54.820 7.994 61.413 1.00 70.31 86 ARG A O 1
ATOM 741 N N . GLU A 1 87 ? -53.368 6.476 60.641 1.00 68.06 87 GLU A N 1
ATOM 742 C CA . GLU A 1 87 ? -54.315 5.361 60.615 1.00 68.06 87 GLU A CA 1
ATOM 743 C C . GLU A 1 87 ? -54.257 4.586 61.936 1.00 68.06 87 GLU A C 1
ATOM 745 O O . GLU A 1 87 ? -53.204 4.110 62.353 1.00 68.06 87 GLU A O 1
ATOM 750 N N . GLN A 1 88 ? -55.402 4.479 62.615 1.00 67.31 88 GLN A N 1
ATOM 751 C CA . GLN A 1 88 ? -55.521 3.761 63.894 1.00 67.31 88 GLN A CA 1
ATOM 752 C C . GLN A 1 88 ? -55.843 2.268 63.724 1.00 67.31 88 GLN A C 1
ATOM 754 O O . GLN A 1 88 ? -55.831 1.522 64.699 1.00 67.31 88 GLN A O 1
ATOM 759 N N . ASP A 1 89 ? -56.136 1.844 62.497 1.00 76.75 89 ASP A N 1
ATOM 760 C CA . ASP A 1 89 ? -56.553 0.491 62.142 1.00 76.75 89 ASP A CA 1
ATOM 761 C C . ASP A 1 89 ? -55.333 -0.313 61.665 1.00 76.75 89 ASP A C 1
ATOM 763 O O . ASP A 1 89 ? -54.773 -0.041 60.600 1.00 76.75 89 ASP A O 1
ATOM 767 N N . LEU A 1 90 ? -54.875 -1.242 62.511 1.00 72.19 90 LEU A N 1
ATOM 768 C CA . LEU A 1 90 ? -53.576 -1.908 62.376 1.00 72.19 90 LEU A CA 1
ATOM 769 C C . LEU A 1 90 ? -53.493 -2.762 61.107 1.00 72.19 90 LEU A C 1
ATOM 771 O O . LEU A 1 90 ? -52.486 -2.698 60.404 1.00 72.19 90 LEU A O 1
ATOM 775 N N . ASP A 1 91 ? -54.557 -3.496 60.783 1.00 79.44 91 ASP A N 1
ATOM 776 C CA . ASP A 1 91 ? -54.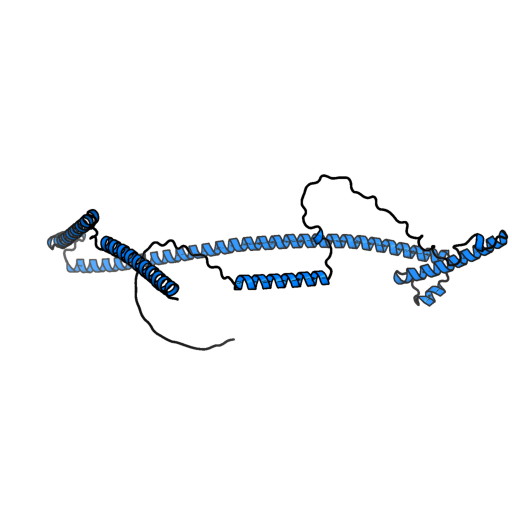581 -4.392 59.625 1.00 79.44 91 ASP A CA 1
ATOM 777 C C . ASP A 1 91 ? -54.508 -3.586 58.317 1.00 79.44 91 ASP A C 1
ATOM 779 O O . ASP A 1 91 ? -53.681 -3.867 57.454 1.00 79.44 91 ASP A O 1
ATOM 783 N N . LYS A 1 92 ? -55.268 -2.483 58.216 1.00 80.94 92 LYS A N 1
ATOM 784 C CA . LYS A 1 92 ? -55.235 -1.585 57.041 1.00 80.94 92 LYS A CA 1
ATOM 785 C C . LYS A 1 92 ? -53.886 -0.892 56.852 1.00 80.94 92 LYS A C 1
ATOM 787 O O . LYS A 1 92 ? -53.487 -0.626 55.718 1.00 80.94 92 LYS A O 1
ATOM 792 N N . LEU A 1 93 ? -53.201 -0.575 57.952 1.00 79.81 93 LEU A N 1
ATOM 793 C CA . LEU A 1 93 ? -51.858 -0.002 57.925 1.00 79.81 93 LEU A CA 1
ATOM 794 C C . LEU A 1 93 ? -50.831 -1.024 57.411 1.00 79.81 93 LEU A C 1
ATOM 796 O O . LEU A 1 93 ? -49.954 -0.653 56.633 1.00 79.81 93 LEU A O 1
ATOM 800 N N . VAL A 1 94 ? -50.965 -2.297 57.797 1.00 83.00 94 VAL A N 1
ATOM 801 C CA . VAL A 1 94 ? -50.133 -3.404 57.297 1.00 83.00 94 VAL A CA 1
ATOM 802 C C . VAL A 1 94 ? -50.412 -3.681 55.818 1.00 83.00 94 VAL A C 1
ATOM 804 O O . VAL A 1 94 ? -49.463 -3.696 55.038 1.00 83.00 94 VAL A O 1
ATOM 807 N N . ASP A 1 95 ? -51.678 -3.797 55.404 1.00 85.50 95 ASP A N 1
ATOM 808 C CA . ASP A 1 95 ? -52.066 -3.997 53.997 1.00 85.50 95 ASP A CA 1
ATOM 809 C C . ASP A 1 95 ? -51.474 -2.905 53.092 1.00 85.50 95 ASP A C 1
ATOM 811 O O . ASP A 1 95 ? -50.854 -3.193 52.068 1.00 85.50 95 ASP A O 1
ATOM 815 N N . LYS A 1 96 ? -51.591 -1.634 53.502 1.00 83.75 96 LYS A N 1
ATOM 816 C CA . LYS A 1 96 ? -50.988 -0.497 52.790 1.00 83.75 96 LYS A CA 1
ATOM 817 C C . LYS A 1 96 ? -49.467 -0.510 52.800 1.00 83.75 96 LYS A C 1
ATOM 819 O O . LYS A 1 96 ? -48.868 -0.082 51.816 1.00 83.75 96 LYS A O 1
ATOM 824 N N . PHE A 1 97 ? -48.840 -0.949 53.890 1.00 84.94 97 PHE A N 1
ATOM 825 C CA . PHE A 1 97 ? -47.386 -1.051 53.952 1.00 84.94 97 PHE A CA 1
ATOM 826 C C . PHE A 1 97 ? -46.879 -2.108 52.967 1.00 84.94 97 PHE A C 1
ATOM 828 O O . PHE A 1 97 ? -45.971 -1.806 52.200 1.00 84.94 97 PHE A O 1
ATOM 835 N N . ILE A 1 98 ? -47.526 -3.277 52.905 1.00 87.69 98 ILE A N 1
ATOM 836 C CA . ILE A 1 98 ? -47.246 -4.329 51.914 1.00 87.69 98 ILE A CA 1
ATOM 837 C C . ILE A 1 98 ? -47.466 -3.788 50.495 1.00 87.69 98 ILE A C 1
ATOM 839 O O . ILE A 1 98 ? -46.568 -3.858 49.662 1.00 87.69 98 ILE A O 1
ATOM 843 N N . GLU A 1 99 ? -48.603 -3.134 50.233 1.00 90.12 99 GLU A N 1
ATOM 844 C CA . GLU A 1 99 ? -48.896 -2.513 48.935 1.00 90.12 99 GLU A CA 1
ATOM 845 C C . GLU A 1 99 ? -47.864 -1.452 48.506 1.00 90.12 99 GLU A C 1
ATOM 847 O O . GLU A 1 99 ? -47.728 -1.183 47.310 1.00 90.12 99 GLU A O 1
ATOM 852 N N . VAL A 1 100 ? -47.198 -0.778 49.446 1.00 89.56 100 VAL A N 1
ATOM 853 C CA . VAL A 1 100 ? -46.146 0.212 49.165 1.00 89.56 100 VAL A CA 1
ATOM 854 C C . VAL A 1 100 ? -44.781 -0.463 49.042 1.00 89.56 100 VAL A C 1
ATOM 856 O O . VAL A 1 100 ? -44.012 -0.083 48.159 1.00 89.56 100 VAL A O 1
ATOM 859 N N . GLU A 1 101 ? -44.488 -1.478 49.855 1.00 90.19 101 GLU A N 1
ATOM 860 C CA . GLU A 1 101 ? -43.257 -2.264 49.778 1.00 90.19 101 GLU A CA 1
ATOM 861 C C . GLU A 1 101 ? -43.176 -3.045 48.462 1.00 90.19 101 GLU A C 1
ATOM 863 O O . GLU A 1 101 ? -42.166 -2.920 47.779 1.00 90.19 101 GLU A O 1
ATOM 868 N N . ASP A 1 102 ? -44.243 -3.720 48.021 1.00 92.00 102 ASP A N 1
ATOM 869 C CA . ASP A 1 102 ? -44.302 -4.412 46.721 1.00 92.00 102 ASP A CA 1
ATOM 870 C C . ASP A 1 102 ? -43.989 -3.463 45.553 1.00 92.00 102 ASP A C 1
ATOM 872 O O . ASP A 1 102 ? -43.200 -3.779 44.658 1.00 92.00 102 ASP A O 1
ATOM 876 N N . LYS A 1 103 ? -44.568 -2.254 45.572 1.00 93.38 103 LYS A N 1
ATOM 877 C CA . LYS A 1 103 ? -44.322 -1.222 44.550 1.00 93.38 103 LYS A CA 1
ATOM 878 C C . LYS A 1 103 ? -42.887 -0.699 44.618 1.00 93.38 103 LYS A C 1
ATOM 880 O O . LYS A 1 103 ? -42.271 -0.481 43.577 1.00 93.38 103 LYS A O 1
ATOM 885 N N . ASN A 1 104 ? -42.341 -0.519 45.818 1.00 92.88 104 ASN A N 1
ATOM 886 C CA . ASN A 1 104 ? -40.971 -0.055 46.027 1.00 92.88 104 ASN A CA 1
ATOM 887 C C . ASN A 1 104 ? -39.937 -1.135 45.651 1.00 92.88 104 ASN A C 1
ATOM 889 O O . ASN A 1 104 ? -38.912 -0.826 45.053 1.00 92.88 104 ASN A O 1
ATOM 893 N N . PHE A 1 105 ? -40.234 -2.409 45.908 1.00 94.94 105 PHE A N 1
ATOM 894 C CA . PHE A 1 105 ? -39.436 -3.563 45.500 1.00 94.94 105 PHE A CA 1
ATOM 895 C C . PHE A 1 105 ? -39.454 -3.741 43.976 1.00 94.94 105 PHE A C 1
ATOM 897 O O . PHE A 1 105 ? -38.401 -3.912 43.363 1.00 94.94 105 PHE A O 1
ATOM 904 N N . ALA A 1 106 ? -40.619 -3.602 43.333 1.00 95.62 106 ALA A N 1
ATOM 905 C CA . ALA A 1 106 ? -40.729 -3.574 41.875 1.00 95.62 106 ALA A CA 1
ATOM 906 C C . ALA A 1 106 ? -39.922 -2.417 41.254 1.00 95.62 106 ALA A C 1
ATOM 908 O O . ALA A 1 106 ? -39.192 -2.630 40.286 1.00 95.62 106 ALA A O 1
ATOM 909 N N . LEU A 1 107 ? -39.990 -1.214 41.839 1.00 94.50 107 LEU A N 1
ATOM 910 C CA . LEU A 1 107 ? -39.181 -0.061 41.427 1.00 94.50 107 LEU A CA 1
ATOM 911 C C . LEU A 1 107 ? -37.677 -0.292 41.640 1.00 94.50 107 LEU A C 1
ATOM 913 O O . LEU A 1 107 ? -36.891 0.029 40.753 1.00 94.50 107 LEU A O 1
ATOM 917 N N . PHE A 1 108 ? -37.266 -0.878 42.766 1.00 95.50 108 PHE A N 1
ATOM 918 C CA . PHE A 1 108 ? -35.863 -1.196 43.048 1.00 95.50 108 PHE A CA 1
ATOM 919 C C . PHE A 1 108 ? -35.305 -2.220 42.052 1.00 95.50 108 PHE A C 1
ATOM 921 O O . PHE A 1 108 ? -34.234 -2.011 41.486 1.00 95.50 108 PHE A O 1
ATOM 928 N N . ASN A 1 109 ? -36.065 -3.278 41.756 1.00 95.81 109 ASN A N 1
ATOM 929 C CA . ASN A 1 109 ? -35.704 -4.262 40.736 1.00 95.81 109 ASN A CA 1
ATOM 930 C C . ASN A 1 109 ? -35.615 -3.631 39.337 1.00 95.81 109 ASN A C 1
ATOM 932 O O . ASN A 1 109 ? -34.672 -3.916 38.605 1.00 95.81 109 ASN A O 1
ATOM 936 N N . TYR A 1 110 ? -36.535 -2.726 38.985 1.00 97.25 110 TYR A N 1
ATOM 937 C CA . TYR A 1 110 ? -36.487 -1.987 37.720 1.00 97.25 110 TYR A CA 1
ATOM 938 C C . TYR A 1 110 ? -35.274 -1.046 37.625 1.00 97.25 110 TYR A C 1
ATOM 940 O O . TYR A 1 110 ? -34.630 -0.984 36.582 1.00 97.25 110 TYR A O 1
ATOM 948 N N . VAL A 1 111 ? -34.908 -0.355 38.711 1.00 97.00 111 VAL A N 1
ATOM 949 C CA . VAL A 1 111 ? -33.695 0.482 38.767 1.00 97.00 111 VAL A CA 1
ATOM 950 C C . VAL A 1 111 ? -32.425 -0.366 38.647 1.00 97.00 111 VAL A C 1
ATOM 952 O O . VAL A 1 111 ? -31.515 0.017 37.918 1.00 97.00 111 VAL A O 1
ATOM 955 N N . ASN A 1 112 ? -32.365 -1.530 39.297 1.00 96.19 112 ASN A N 1
ATOM 956 C CA . ASN A 1 112 ? -31.229 -2.448 39.175 1.00 96.19 112 ASN A CA 1
ATOM 957 C C . ASN A 1 112 ? -31.092 -3.002 37.749 1.00 96.19 112 ASN A C 1
ATOM 959 O O . ASN A 1 112 ? -29.985 -3.042 37.218 1.00 96.19 112 ASN A O 1
ATOM 963 N N . GLU A 1 113 ? -32.205 -3.372 37.112 1.00 96.25 113 GLU A N 1
ATOM 964 C CA . GLU A 1 113 ? -32.218 -3.837 35.722 1.00 96.25 113 GLU A CA 1
ATOM 965 C C . GLU A 1 113 ? -31.820 -2.722 34.741 1.00 96.25 113 GLU A C 1
ATOM 967 O O . GLU A 1 113 ? -31.016 -2.958 33.843 1.00 96.25 113 GLU A O 1
ATOM 972 N N . LEU A 1 114 ? -32.283 -1.481 34.945 1.00 97.06 114 LEU A N 1
ATOM 973 C CA . LEU A 1 114 ? -31.813 -0.331 34.165 1.00 97.06 114 LEU A CA 1
ATOM 974 C C . LEU A 1 114 ? -30.315 -0.061 34.359 1.00 97.06 114 LEU A C 1
ATOM 976 O O . LEU A 1 114 ? -29.631 0.226 33.381 1.00 97.06 114 LEU A O 1
ATOM 980 N N . ASN A 1 115 ? -29.787 -0.169 35.582 1.00 97.19 115 ASN A N 1
ATOM 981 C CA . ASN A 1 115 ? -28.353 0.002 35.838 1.00 97.19 115 ASN A CA 1
ATOM 982 C C . ASN A 1 115 ? -27.528 -1.086 35.130 1.00 97.19 115 ASN A C 1
ATOM 984 O O . ASN A 1 115 ? -26.559 -0.764 34.450 1.00 97.19 115 ASN A O 1
ATOM 988 N N . ASN A 1 116 ? -27.961 -2.348 35.201 1.00 97.38 116 ASN A N 1
ATOM 989 C CA . ASN A 1 116 ? -27.366 -3.471 34.471 1.00 97.38 116 ASN A CA 1
ATOM 990 C C . ASN A 1 116 ? -27.391 -3.243 32.943 1.00 97.38 116 ASN A C 1
ATOM 992 O O . ASN A 1 116 ? -26.383 -3.427 32.263 1.00 97.38 116 ASN A O 1
ATOM 996 N N . GLN A 1 117 ? -28.507 -2.753 32.392 1.00 97.69 117 GLN A N 1
ATOM 997 C CA . GLN A 1 117 ? -28.599 -2.384 30.973 1.00 97.69 117 GLN A CA 1
ATOM 998 C C . GLN A 1 117 ? -27.684 -1.206 30.605 1.00 97.69 117 GLN A C 1
ATOM 1000 O O . GLN A 1 117 ? -27.092 -1.217 29.527 1.00 97.69 117 GLN A O 1
ATOM 1005 N N . ILE A 1 118 ? -27.525 -0.211 31.485 1.00 97.56 118 ILE A N 1
ATOM 1006 C CA . ILE A 1 118 ? -26.578 0.899 31.299 1.00 97.56 118 ILE A CA 1
ATOM 1007 C C . ILE A 1 118 ? -25.134 0.381 31.290 1.00 97.56 118 ILE A C 1
ATOM 1009 O O . ILE A 1 118 ? -24.373 0.777 30.412 1.00 97.56 118 ILE A O 1
ATOM 1013 N N . GLU A 1 119 ? -24.760 -0.521 32.200 1.00 97.31 119 GLU A N 1
ATOM 1014 C CA . GLU A 1 119 ? -23.422 -1.130 32.240 1.00 97.31 119 GLU A CA 1
ATOM 1015 C C . GLU A 1 119 ? -23.122 -1.928 30.959 1.00 97.31 119 GLU A C 1
ATOM 1017 O O . GLU A 1 119 ? -22.087 -1.703 30.328 1.00 97.31 119 GLU A O 1
ATOM 1022 N N . ILE A 1 120 ? -24.061 -2.765 30.500 1.00 97.50 120 ILE A N 1
ATOM 1023 C CA . ILE A 1 120 ? -23.940 -3.532 29.245 1.00 97.50 120 ILE A CA 1
ATOM 1024 C C . ILE A 1 120 ? -23.817 -2.602 28.026 1.00 97.50 120 ILE A C 1
ATOM 1026 O O . ILE A 1 120 ? -22.957 -2.809 27.168 1.00 97.50 120 ILE A O 1
ATOM 1030 N N . LEU A 1 121 ? -24.649 -1.559 27.937 1.00 97.75 121 LEU A N 1
ATOM 1031 C CA . LEU A 1 121 ? -24.581 -0.579 26.847 1.00 97.75 121 LEU A CA 1
ATOM 1032 C C . LEU A 1 121 ? -23.270 0.216 26.879 1.00 97.75 121 LEU A C 1
ATOM 1034 O O . LEU A 1 121 ? -22.701 0.496 25.825 1.00 97.75 121 LEU A O 1
ATOM 1038 N N . GLN A 1 122 ? -22.764 0.556 28.065 1.00 97.50 122 GLN A N 1
ATOM 1039 C CA . GLN A 1 122 ? -21.492 1.253 28.230 1.00 97.50 122 GLN A CA 1
ATOM 1040 C C . GLN A 1 122 ? -20.310 0.375 27.785 1.00 97.50 122 GLN A C 1
ATOM 1042 O O . GLN A 1 122 ? -19.415 0.870 27.096 1.00 97.50 122 GLN A O 1
ATOM 1047 N N . GLU A 1 123 ? -20.326 -0.924 28.108 1.00 97.69 123 GLU A N 1
ATOM 1048 C CA . GLU A 1 123 ? -19.318 -1.886 27.647 1.00 97.69 123 GLU A CA 1
ATOM 1049 C C . GLU A 1 123 ? -19.346 -2.051 26.120 1.00 97.69 123 GLU A C 1
ATOM 1051 O O . GLU A 1 123 ? -18.298 -1.921 25.484 1.00 97.69 123 GLU A O 1
ATOM 1056 N N . GLN A 1 124 ? -20.529 -2.218 25.514 1.00 98.06 124 GLN A N 1
ATOM 1057 C CA . GLN A 1 124 ? -20.700 -2.273 24.052 1.00 98.06 124 GLN A CA 1
ATOM 1058 C C . GLN A 1 124 ? -20.212 -0.991 23.361 1.00 98.06 124 GLN A C 1
ATOM 1060 O O . GLN A 1 124 ? -19.518 -1.042 22.346 1.00 98.06 124 GLN A O 1
ATOM 1065 N N . ILE A 1 125 ? -20.531 0.177 23.925 1.00 97.50 125 ILE A N 1
ATOM 1066 C CA . ILE A 1 125 ? -20.063 1.475 23.426 1.00 97.50 125 ILE A CA 1
ATOM 1067 C C . ILE A 1 125 ? -18.529 1.560 23.481 1.00 97.50 125 ILE A C 1
ATOM 1069 O O . ILE A 1 125 ? -17.907 2.057 22.539 1.00 97.50 125 ILE A O 1
ATOM 1073 N N . ASP A 1 126 ? -17.896 1.079 24.552 1.00 97.94 126 ASP A N 1
ATOM 1074 C CA . ASP A 1 126 ? -16.438 1.096 24.682 1.00 97.94 126 ASP A CA 1
ATOM 1075 C C . ASP A 1 126 ? -15.740 -0.027 23.894 1.0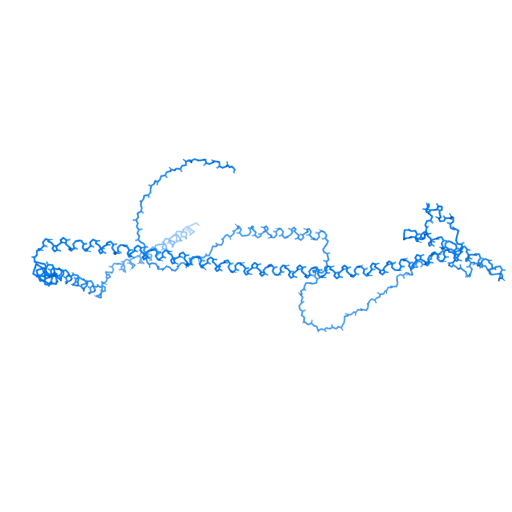0 97.94 126 ASP A C 1
ATOM 1077 O O . ASP A 1 126 ? -14.573 0.136 23.536 1.00 97.94 126 ASP A O 1
ATOM 1081 N N . GLU A 1 127 ? -16.425 -1.122 23.559 1.00 98.06 127 GLU A N 1
ATOM 1082 C CA . GLU A 1 127 ? -15.995 -2.121 22.574 1.00 98.06 127 GLU A CA 1
ATOM 1083 C C . GLU A 1 127 ? -16.004 -1.550 21.150 1.00 98.06 127 GLU A C 1
ATOM 1085 O O . GLU A 1 127 ? -14.946 -1.481 20.524 1.00 98.06 127 GLU A O 1
ATOM 1090 N N . ILE A 1 128 ? -17.128 -0.994 20.692 1.00 97.75 128 ILE A N 1
ATOM 1091 C CA . ILE A 1 128 ? -17.246 -0.349 19.372 1.00 97.75 128 ILE A CA 1
ATOM 1092 C C . ILE A 1 128 ? -16.216 0.787 19.219 1.00 97.75 128 ILE A C 1
ATOM 1094 O O . ILE A 1 128 ? -15.576 0.923 18.177 1.00 97.75 128 ILE A O 1
ATOM 1098 N N . LYS A 1 129 ? -15.952 1.575 20.272 1.00 97.50 129 LYS A N 1
ATOM 1099 C CA . LYS A 1 129 ? -14.866 2.578 20.263 1.00 97.50 129 LYS A CA 1
ATOM 1100 C C . LYS A 1 129 ? -13.461 1.968 20.135 1.00 97.50 129 LYS A C 1
ATOM 1102 O O . LYS A 1 129 ? -12.566 2.657 19.643 1.00 97.50 129 LYS A O 1
ATOM 1107 N N . LYS A 1 130 ? -13.210 0.744 20.622 1.00 97.06 130 LYS A N 1
ATOM 1108 C CA . LYS A 1 130 ? -11.928 0.037 20.409 1.00 97.06 130 LYS A CA 1
ATOM 1109 C C . LYS A 1 130 ? -11.824 -0.425 18.956 1.00 97.06 130 LYS A C 1
ATOM 1111 O O . LYS A 1 130 ? -10.774 -0.213 18.359 1.00 97.06 130 LYS A O 1
ATOM 1116 N N . GLU A 1 131 ? -12.900 -0.973 18.389 1.00 97.25 131 GLU A N 1
ATOM 1117 C CA . GLU A 1 131 ? -12.951 -1.379 16.979 1.00 97.25 131 GLU A CA 1
ATOM 1118 C C . GLU A 1 131 ? -12.737 -0.195 16.031 1.00 97.25 131 GLU A C 1
ATOM 1120 O O . GLU A 1 131 ? -11.885 -0.276 15.151 1.00 97.25 131 GLU A O 1
ATOM 1125 N N . ILE A 1 132 ? -13.416 0.939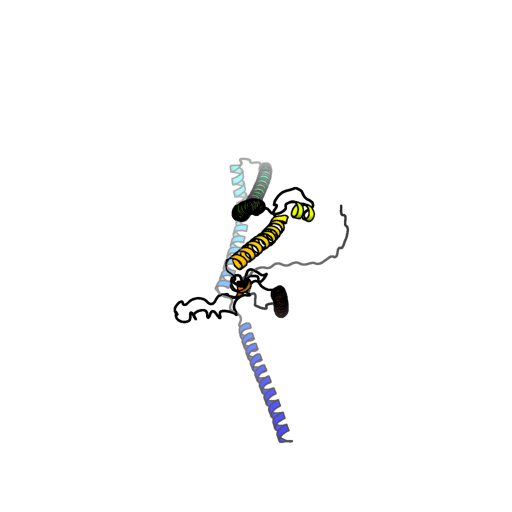 16.253 1.00 96.75 132 ILE A N 1
ATOM 1126 C CA . ILE A 1 132 ? -13.227 2.162 15.454 1.00 96.75 132 ILE A CA 1
ATOM 1127 C C . ILE A 1 132 ? -11.751 2.576 15.446 1.00 96.75 132 ILE A C 1
ATOM 1129 O O . ILE A 1 132 ? -11.170 2.703 14.373 1.00 96.75 132 ILE A O 1
ATOM 1133 N N . ARG A 1 133 ? -11.101 2.674 16.616 1.00 96.62 133 ARG A N 1
ATOM 1134 C CA . ARG A 1 133 ? -9.664 3.004 16.695 1.00 96.62 133 ARG A CA 1
ATOM 1135 C C . ARG A 1 133 ? -8.762 1.961 16.031 1.00 96.62 133 ARG A C 1
ATOM 1137 O O . ARG A 1 133 ? -7.701 2.309 15.521 1.00 96.62 133 ARG A O 1
ATOM 1144 N N . HIS A 1 134 ? -9.153 0.688 16.043 1.00 96.06 134 HIS A N 1
ATOM 1145 C CA . HIS A 1 134 ? -8.418 -0.373 15.356 1.00 96.06 134 HIS A CA 1
ATOM 1146 C C . HIS A 1 134 ? -8.493 -0.203 13.832 1.00 96.06 134 HIS A C 1
ATOM 1148 O O . HIS A 1 134 ? -7.458 -0.245 13.166 1.00 96.06 134 HIS A O 1
ATOM 1154 N N . PHE A 1 135 ? -9.686 0.072 13.296 1.00 95.62 135 PHE A N 1
ATOM 1155 C CA . PHE A 1 135 ? -9.893 0.349 11.875 1.00 95.62 135 PHE A CA 1
ATOM 1156 C C . PHE A 1 135 ? -9.287 1.686 11.426 1.00 95.62 135 PHE A C 1
ATOM 1158 O O . PHE A 1 135 ? -8.782 1.759 10.311 1.00 95.62 135 PHE A O 1
ATOM 1165 N N . GLU A 1 136 ? -9.264 2.718 12.276 1.00 96.19 136 GLU A N 1
ATOM 1166 C CA . GLU A 1 136 ? -8.557 3.981 12.010 1.00 96.19 136 GLU A CA 1
ATOM 1167 C C . GLU A 1 136 ? -7.050 3.742 11.822 1.00 96.19 136 GLU A C 1
ATOM 1169 O O . GLU A 1 136 ? -6.486 4.147 10.806 1.00 96.19 136 GLU A O 1
ATOM 1174 N N . VAL A 1 137 ? -6.402 3.016 12.743 1.00 94.88 137 VAL A N 1
ATOM 1175 C CA . VAL A 1 137 ? -4.966 2.687 12.642 1.00 94.88 137 VAL A CA 1
ATOM 1176 C C . VAL A 1 137 ? -4.674 1.789 11.434 1.00 94.88 137 VAL A C 1
ATOM 1178 O O . VAL A 1 137 ? -3.755 2.081 10.672 1.00 94.88 137 VAL A O 1
ATOM 1181 N N . GLN A 1 138 ? -5.481 0.747 11.195 1.00 94.94 138 GLN A N 1
ATOM 1182 C CA . GLN A 1 138 ? -5.342 -0.103 10.002 1.00 94.94 138 GLN A CA 1
ATOM 1183 C C . GLN A 1 138 ? -5.559 0.673 8.696 1.00 94.94 138 GLN A C 1
ATOM 1185 O O . GLN A 1 138 ? -4.876 0.410 7.706 1.00 94.94 138 GLN A O 1
ATOM 1190 N N . GLY A 1 139 ? -6.488 1.631 8.691 1.00 94.56 139 GLY A N 1
ATOM 1191 C CA . GLY A 1 139 ? -6.727 2.534 7.572 1.00 94.56 139 GLY A CA 1
ATOM 1192 C C . GLY A 1 139 ? -5.506 3.397 7.278 1.00 94.56 139 GLY A C 1
ATOM 1193 O O . GLY A 1 139 ? -5.054 3.423 6.137 1.00 94.56 139 GLY A O 1
ATOM 1194 N N . MET A 1 140 ? -4.916 4.017 8.306 1.00 93.81 140 MET A N 1
ATOM 1195 C CA . MET A 1 140 ? -3.680 4.796 8.174 1.00 93.81 140 MET A CA 1
ATOM 1196 C C . MET A 1 140 ? -2.515 3.944 7.649 1.00 93.81 140 MET A C 1
ATOM 1198 O O . MET A 1 140 ? -1.875 4.343 6.679 1.00 93.81 140 MET A O 1
ATOM 1202 N N . ASP A 1 141 ? -2.271 2.757 8.215 1.00 93.50 141 ASP A N 1
ATOM 1203 C CA . ASP A 1 141 ? -1.210 1.848 7.745 1.00 93.50 141 ASP A CA 1
ATOM 1204 C C . ASP A 1 141 ? -1.407 1.437 6.273 1.00 93.50 141 ASP A C 1
ATOM 1206 O O . ASP A 1 141 ? -0.443 1.367 5.502 1.00 93.50 141 ASP A O 1
ATOM 1210 N N . LEU A 1 142 ? -2.654 1.178 5.862 1.00 95.00 142 LEU A N 1
ATOM 1211 C CA . LEU A 1 142 ? -2.999 0.804 4.490 1.00 95.00 142 LEU A CA 1
ATOM 1212 C C . LEU A 1 142 ? -2.870 1.982 3.514 1.00 95.00 142 LEU A C 1
ATOM 1214 O O . LEU A 1 142 ? -2.378 1.796 2.399 1.00 95.00 142 LEU A O 1
ATOM 1218 N N . GLU A 1 143 ? -3.273 3.191 3.909 1.00 95.31 143 GLU A N 1
ATOM 1219 C CA . GLU A 1 143 ? -3.073 4.406 3.113 1.00 95.31 143 GLU A CA 1
ATOM 1220 C C . GLU A 1 143 ? -1.585 4.723 2.942 1.00 95.31 143 GLU A C 1
ATOM 1222 O O . GLU A 1 143 ? -1.151 5.030 1.831 1.00 95.31 143 GLU A O 1
ATOM 1227 N N . ASP A 1 144 ? -0.782 4.561 3.994 1.00 95.56 144 ASP A N 1
ATOM 1228 C CA . ASP A 1 144 ? 0.654 4.829 3.960 1.00 95.56 144 ASP A CA 1
ATOM 1229 C C . ASP A 1 144 ? 1.406 3.789 3.100 1.00 95.56 144 ASP A C 1
ATOM 1231 O O . ASP A 1 144 ? 2.315 4.136 2.340 1.00 95.56 144 ASP A O 1
ATOM 1235 N N . GLN A 1 145 ? 0.985 2.516 3.122 1.00 95.75 145 GLN A N 1
ATOM 1236 C CA . GLN A 1 145 ? 1.449 1.482 2.179 1.00 95.75 145 GLN A CA 1
ATOM 1237 C C . GLN A 1 145 ? 1.015 1.768 0.733 1.00 95.75 145 GLN A C 1
ATOM 1239 O O . GLN A 1 145 ? 1.821 1.651 -0.197 1.00 95.75 145 GLN A O 1
ATOM 1244 N N . ARG A 1 146 ? -0.245 2.169 0.523 1.00 96.19 146 ARG A N 1
ATOM 1245 C CA . ARG A 1 146 ? -0.788 2.516 -0.798 1.00 96.19 146 ARG A CA 1
ATOM 1246 C C . ARG A 1 146 ? -0.062 3.718 -1.395 1.00 96.19 146 ARG A C 1
ATOM 1248 O O . ARG A 1 146 ? 0.276 3.679 -2.575 1.00 96.19 146 ARG A O 1
ATOM 1255 N N . LYS A 1 147 ? 0.229 4.740 -0.589 1.00 97.19 147 LYS A N 1
ATOM 1256 C CA . LYS A 1 147 ? 1.010 5.914 -0.986 1.00 97.19 147 LYS A CA 1
ATOM 1257 C C . LYS A 1 147 ? 2.426 5.521 -1.404 1.00 97.19 147 LYS A C 1
ATOM 1259 O O . LYS A 1 147 ? 2.787 5.757 -2.547 1.00 97.19 147 LYS A O 1
ATOM 1264 N N . LYS A 1 148 ? 3.169 4.794 -0.560 1.00 96.94 148 LYS A N 1
ATOM 1265 C CA . LYS A 1 148 ? 4.515 4.279 -0.902 1.00 96.94 148 LYS A CA 1
ATOM 1266 C C . LYS A 1 148 ? 4.514 3.437 -2.185 1.00 96.94 148 LYS A C 1
ATOM 1268 O O . LYS A 1 148 ? 5.481 3.461 -2.940 1.00 96.94 148 LYS A O 1
ATOM 1273 N N . THR A 1 149 ? 3.429 2.706 -2.448 1.00 97.12 149 THR A N 1
ATOM 1274 C CA . THR A 1 149 ? 3.252 1.933 -3.688 1.00 97.12 149 THR A CA 1
ATOM 1275 C C . THR A 1 149 ? 3.000 2.835 -4.902 1.00 97.12 149 THR A C 1
ATOM 1277 O O . THR A 1 149 ? 3.568 2.581 -5.961 1.00 97.12 149 THR A O 1
ATOM 1280 N N . LEU A 1 150 ? 2.190 3.891 -4.761 1.00 97.31 150 LEU A N 1
ATOM 1281 C CA . LEU A 1 150 ? 1.964 4.896 -5.806 1.00 97.31 150 LEU A CA 1
ATOM 1282 C C . LEU A 1 150 ? 3.251 5.663 -6.129 1.00 97.31 150 LEU A C 1
ATOM 1284 O O . LEU A 1 150 ? 3.639 5.689 -7.293 1.00 97.31 150 LEU A O 1
ATOM 1288 N N . ASP A 1 151 ? 3.951 6.177 -5.114 1.00 97.69 151 ASP A N 1
ATOM 1289 C CA . ASP A 1 151 ? 5.211 6.918 -5.259 1.00 97.69 151 ASP A CA 1
ATOM 1290 C C . ASP A 1 151 ? 6.253 6.080 -6.041 1.00 97.69 151 ASP A C 1
ATOM 1292 O O . ASP A 1 151 ? 6.868 6.551 -6.999 1.00 97.69 151 ASP A O 1
ATOM 1296 N N . GLN A 1 152 ? 6.389 4.787 -5.708 1.00 97.69 152 GLN A N 1
ATOM 1297 C CA . GLN A 1 152 ? 7.268 3.853 -6.427 1.00 97.69 152 GLN A CA 1
ATOM 1298 C C . GLN A 1 152 ? 6.813 3.533 -7.859 1.00 97.69 152 GLN A C 1
ATOM 1300 O O . GLN A 1 152 ? 7.647 3.197 -8.702 1.00 97.69 152 GLN A O 1
ATOM 1305 N N . LEU A 1 153 ? 5.507 3.537 -8.142 1.00 97.25 153 LEU A N 1
ATOM 1306 C CA . LEU A 1 153 ? 4.982 3.316 -9.493 1.00 97.25 153 LEU A CA 1
ATOM 1307 C C . LEU A 1 153 ? 5.168 4.563 -10.365 1.00 97.25 153 LEU A C 1
ATOM 1309 O O . LEU A 1 153 ? 5.518 4.425 -11.536 1.00 97.25 153 LEU A O 1
ATOM 1313 N N . GLU A 1 154 ? 5.010 5.758 -9.796 1.00 97.56 154 GLU A N 1
ATOM 1314 C CA . GLU A 1 154 ? 5.289 7.028 -10.466 1.00 97.56 154 GLU A CA 1
ATOM 1315 C C . GLU A 1 154 ? 6.784 7.169 -10.789 1.00 97.56 154 GLU A C 1
ATOM 1317 O O . GLU A 1 154 ? 7.131 7.461 -11.935 1.00 97.56 154 GLU A O 1
ATOM 1322 N N . GLU A 1 155 ? 7.680 6.848 -9.846 1.00 97.75 155 GLU A N 1
ATOM 1323 C CA . GLU A 1 155 ? 9.129 6.811 -10.092 1.00 97.75 155 GLU A CA 1
ATOM 1324 C C . GLU A 1 155 ? 9.487 5.839 -11.230 1.00 97.75 155 GLU A C 1
ATOM 1326 O O . GLU A 1 155 ? 10.167 6.222 -12.187 1.00 97.75 155 GLU A O 1
ATOM 1331 N N . LYS A 1 156 ? 8.977 4.598 -11.183 1.00 97.69 156 LYS A N 1
ATOM 1332 C CA . LYS A 1 156 ? 9.201 3.589 -12.235 1.00 97.69 156 LYS A CA 1
ATOM 1333 C C . LYS A 1 156 ? 8.653 4.038 -13.591 1.00 97.69 156 LYS A C 1
ATOM 1335 O O . LYS A 1 156 ? 9.319 3.825 -14.603 1.00 97.69 156 LYS A O 1
ATOM 1340 N N . SER A 1 157 ? 7.484 4.679 -13.623 1.00 96.44 157 SER A N 1
ATOM 1341 C CA . SER A 1 157 ? 6.884 5.217 -14.850 1.00 96.44 157 SER A CA 1
ATOM 1342 C C . SER A 1 157 ? 7.703 6.378 -15.422 1.00 96.44 157 SER A C 1
ATOM 1344 O O . SER A 1 157 ? 7.982 6.408 -16.620 1.00 96.44 157 SER A O 1
ATOM 1346 N N . SER A 1 158 ? 8.143 7.308 -14.572 1.00 97.94 158 SER A N 1
ATOM 1347 C CA . SER A 1 158 ? 8.989 8.451 -14.938 1.00 97.94 158 SER A CA 1
ATOM 1348 C C . SER A 1 158 ? 10.344 7.993 -15.489 1.00 97.94 158 SER A C 1
ATOM 1350 O O . SER A 1 158 ? 10.776 8.440 -16.552 1.00 97.94 158 SER A O 1
ATOM 1352 N N . HIS A 1 159 ? 10.978 7.019 -14.831 1.00 97.69 159 HIS A N 1
ATOM 1353 C CA . HIS A 1 159 ? 12.219 6.393 -15.286 1.00 97.69 159 HIS A CA 1
ATOM 1354 C C . HIS A 1 159 ? 12.046 5.647 -16.622 1.00 97.69 159 HIS A C 1
ATOM 1356 O O . HIS A 1 159 ? 12.849 5.828 -17.536 1.00 97.69 159 HIS A O 1
ATOM 1362 N N . ALA A 1 160 ? 10.981 4.850 -16.770 1.00 96.62 160 ALA A N 1
ATOM 1363 C CA . ALA A 1 160 ? 10.688 4.138 -18.015 1.00 96.62 160 ALA A CA 1
ATOM 1364 C C . ALA A 1 160 ? 10.406 5.096 -19.187 1.00 96.62 160 ALA A C 1
ATOM 1366 O O . ALA A 1 160 ? 10.883 4.851 -20.293 1.00 96.62 160 ALA A O 1
ATOM 1367 N N . THR A 1 161 ? 9.698 6.203 -18.934 1.00 97.62 161 THR A N 1
ATOM 1368 C CA . THR A 1 161 ? 9.428 7.248 -19.937 1.00 97.62 161 THR A CA 1
ATOM 1369 C C . THR A 1 161 ? 10.730 7.901 -20.398 1.00 97.62 161 THR A C 1
ATOM 1371 O O . THR A 1 161 ? 11.014 7.894 -21.588 1.00 97.62 161 THR A O 1
ATOM 1374 N N . ARG A 1 162 ? 11.595 8.339 -19.470 1.00 97.25 162 ARG A N 1
ATOM 1375 C CA . ARG A 1 162 ? 12.905 8.932 -19.812 1.00 97.25 162 ARG A CA 1
ATOM 1376 C C . ARG A 1 162 ? 13.781 7.999 -20.649 1.00 97.25 162 ARG A C 1
ATOM 1378 O O . ARG A 1 162 ? 14.406 8.446 -21.607 1.00 97.25 162 ARG A O 1
ATOM 1385 N N . LEU A 1 163 ? 13.819 6.707 -20.313 1.00 97.31 163 LEU A N 1
ATOM 1386 C CA . LEU A 1 163 ? 14.543 5.719 -21.116 1.00 97.31 163 LEU A CA 1
ATOM 1387 C C . LEU A 1 163 ? 13.917 5.539 -22.506 1.00 97.31 163 LEU A C 1
ATOM 1389 O O . LEU A 1 163 ? 14.656 5.418 -23.482 1.00 97.31 163 LEU A O 1
ATOM 1393 N N . ALA A 1 164 ? 12.586 5.544 -22.618 1.00 97.19 164 ALA A N 1
ATOM 1394 C CA . ALA A 1 164 ? 11.901 5.493 -23.907 1.00 97.19 164 ALA A CA 1
ATOM 1395 C C . ALA A 1 164 ? 12.233 6.722 -24.772 1.00 97.19 164 ALA A C 1
ATOM 1397 O O . ALA A 1 164 ? 12.661 6.539 -25.910 1.00 97.19 164 ALA A O 1
ATOM 1398 N N . ASP A 1 165 ? 12.153 7.935 -24.216 1.00 97.69 165 ASP A N 1
ATOM 1399 C CA . ASP A 1 165 ? 12.508 9.194 -24.888 1.00 97.69 165 ASP A CA 1
ATOM 1400 C C . ASP A 1 165 ? 13.970 9.178 -25.381 1.00 97.69 165 ASP A C 1
ATOM 1402 O O . ASP A 1 165 ? 14.269 9.501 -26.534 1.00 97.69 165 ASP A O 1
ATOM 1406 N N . GLU A 1 166 ? 14.899 8.736 -24.523 1.00 97.44 166 GLU A N 1
ATOM 1407 C CA . GLU A 1 166 ? 16.311 8.570 -24.872 1.00 97.44 166 GLU A CA 1
ATOM 1408 C C . GLU A 1 166 ? 16.524 7.563 -26.010 1.00 97.44 166 GLU A C 1
ATOM 1410 O O . GLU A 1 166 ? 17.345 7.795 -26.902 1.00 97.44 166 GLU A O 1
ATOM 1415 N N . HIS A 1 167 ? 15.832 6.422 -25.978 1.00 96.88 167 HIS A N 1
ATOM 1416 C CA . HIS A 1 167 ? 15.923 5.410 -27.028 1.00 96.88 167 HIS A CA 1
ATOM 1417 C C . HIS A 1 167 ? 15.246 5.864 -28.329 1.00 96.88 167 HIS A C 1
ATOM 1419 O O . HIS A 1 167 ? 15.751 5.536 -29.409 1.00 96.88 167 HIS A O 1
ATOM 1425 N N . GLU A 1 168 ? 14.180 6.665 -28.259 1.00 97.38 168 GLU A N 1
ATOM 1426 C CA . GLU A 1 168 ? 13.547 7.263 -29.431 1.00 97.38 168 GLU A CA 1
ATOM 1427 C C . GLU A 1 168 ? 14.471 8.285 -30.099 1.00 97.38 168 GLU A C 1
ATOM 1429 O O . GLU A 1 168 ? 14.718 8.149 -31.295 1.00 97.38 168 GLU A O 1
ATOM 1434 N N . GLU A 1 169 ? 15.082 9.234 -29.378 1.00 97.25 169 GLU A N 1
ATOM 1435 C CA . GLU A 1 169 ? 16.028 10.183 -29.995 1.00 97.25 169 GLU A CA 1
ATOM 1436 C C . GLU A 1 169 ? 17.289 9.498 -30.552 1.00 97.25 169 GLU A C 1
ATOM 1438 O O . GLU A 1 169 ? 17.776 9.866 -31.630 1.00 97.25 169 GLU A O 1
ATOM 1443 N N . LYS A 1 170 ? 17.784 8.438 -29.896 1.00 96.62 170 LYS A N 1
ATOM 1444 C CA . LYS A 1 170 ? 18.866 7.593 -30.439 1.00 96.62 170 LYS A CA 1
ATOM 1445 C C . LYS A 1 170 ? 18.424 6.904 -31.741 1.00 96.62 170 LYS A C 1
ATOM 1447 O O . LYS A 1 170 ? 19.145 6.974 -32.737 1.00 96.62 170 LYS A O 1
ATOM 1452 N N . SER A 1 171 ? 17.222 6.319 -31.786 1.00 96.06 171 SER A N 1
ATOM 1453 C CA . SER A 1 171 ? 16.651 5.698 -32.996 1.00 96.06 171 SER A CA 1
ATOM 1454 C C . SER A 1 171 ? 16.404 6.716 -34.118 1.00 96.06 171 SER A C 1
ATOM 1456 O O . SER A 1 171 ? 16.771 6.488 -35.271 1.00 96.06 171 SER A O 1
ATOM 1458 N N . ARG A 1 172 ? 15.842 7.880 -33.779 1.00 96.88 172 ARG A N 1
ATOM 1459 C CA . ARG A 1 172 ? 15.575 9.018 -34.669 1.00 96.88 172 ARG A CA 1
ATOM 1460 C C . ARG A 1 172 ? 16.865 9.553 -35.286 1.00 96.88 172 ARG A C 1
ATOM 1462 O O . ARG A 1 172 ? 16.881 9.902 -36.464 1.00 96.88 172 ARG A O 1
ATOM 1469 N N . THR A 1 173 ? 17.947 9.594 -34.513 1.00 96.62 173 THR A N 1
ATOM 1470 C CA . THR A 1 173 ? 19.279 9.986 -34.990 1.00 96.62 173 THR A CA 1
ATOM 1471 C C . THR A 1 173 ? 19.893 8.915 -35.891 1.00 96.62 173 THR A C 1
ATOM 1473 O O . THR A 1 173 ? 20.357 9.250 -36.979 1.00 96.62 173 THR A O 1
ATOM 1476 N N . GLY A 1 174 ? 19.792 7.632 -35.526 1.00 95.38 174 GLY A N 1
ATOM 1477 C CA . GLY A 1 174 ? 20.198 6.517 -36.391 1.00 95.38 174 GLY A CA 1
ATOM 1478 C C . GLY A 1 174 ? 19.497 6.536 -37.755 1.00 95.38 174 GLY A C 1
ATOM 1479 O O . GLY A 1 174 ? 20.162 6.503 -38.785 1.00 95.38 174 GLY A O 1
ATOM 1480 N N . LYS A 1 175 ? 18.169 6.708 -37.780 1.00 94.38 175 LYS A N 1
ATOM 1481 C CA . LYS A 1 175 ? 17.369 6.809 -39.018 1.00 94.38 175 LYS A CA 1
ATOM 1482 C C . LYS A 1 175 ? 17.772 7.998 -39.902 1.00 94.38 175 LYS A C 1
ATOM 1484 O O . LYS A 1 175 ? 17.850 7.847 -41.117 1.00 94.38 175 LYS A O 1
ATOM 1489 N N . LYS A 1 176 ? 18.089 9.163 -39.316 1.00 95.75 176 LYS A N 1
ATOM 1490 C CA . LYS A 1 176 ? 18.630 10.319 -40.067 1.00 95.75 176 LYS A CA 1
ATOM 1491 C C . LYS A 1 176 ? 19.964 9.979 -40.744 1.00 95.75 176 LYS A C 1
ATOM 1493 O O . LYS A 1 176 ? 20.166 10.361 -41.892 1.00 95.75 176 LYS A O 1
ATOM 1498 N N . ILE A 1 177 ? 20.856 9.265 -40.050 1.00 94.69 177 ILE A N 1
ATOM 1499 C CA . ILE A 1 177 ? 22.155 8.840 -40.594 1.00 94.69 177 ILE A CA 1
ATOM 1500 C C . ILE A 1 177 ? 21.957 7.798 -41.705 1.00 94.69 177 ILE A C 1
ATOM 1502 O O . ILE A 1 177 ? 22.553 7.933 -42.769 1.00 94.69 177 ILE A O 1
ATOM 1506 N N . LEU A 1 178 ? 21.078 6.810 -41.509 1.00 92.25 178 LEU A N 1
ATOM 1507 C CA . LEU A 1 178 ? 20.778 5.778 -42.510 1.00 92.25 178 LEU A CA 1
ATOM 1508 C C . LEU A 1 178 ? 20.232 6.378 -43.816 1.00 92.25 178 LEU A C 1
ATOM 1510 O O . LEU A 1 178 ? 20.726 6.034 -44.888 1.00 92.25 178 LEU A O 1
ATOM 1514 N N . GLU A 1 179 ? 19.303 7.337 -43.751 1.00 92.00 179 GLU A N 1
ATOM 1515 C CA . GLU A 1 179 ? 18.779 8.011 -44.951 1.00 92.00 179 GLU A CA 1
ATOM 1516 C C . GLU A 1 179 ? 19.839 8.913 -45.629 1.00 92.00 179 GLU A C 1
ATOM 1518 O O . GLU A 1 179 ? 19.888 9.006 -46.858 1.00 92.00 179 GLU A O 1
ATOM 1523 N N . GLN A 1 180 ? 20.759 9.517 -44.862 1.00 94.00 180 GLN A N 1
ATOM 1524 C CA . GLN A 1 180 ? 21.924 10.222 -45.422 1.00 94.00 180 GLN A CA 1
ATOM 1525 C C . GLN A 1 180 ? 22.893 9.264 -46.133 1.00 94.00 180 GLN A C 1
ATOM 1527 O O . GLN A 1 180 ? 23.331 9.557 -47.248 1.00 94.00 180 GLN A O 1
ATOM 1532 N N . CYS A 1 181 ? 23.197 8.105 -45.539 1.00 92.38 181 CYS A N 1
ATOM 1533 C CA . CYS A 1 181 ? 24.007 7.058 -46.166 1.00 92.38 181 CYS A CA 1
ATOM 1534 C C . CYS A 1 181 ? 23.352 6.548 -47.455 1.00 92.38 181 CYS A C 1
ATOM 1536 O O . CYS A 1 181 ? 24.006 6.500 -48.495 1.00 92.38 181 CYS A O 1
ATOM 1538 N N . ARG A 1 182 ? 22.048 6.256 -47.417 1.00 90.69 182 ARG A N 1
ATOM 1539 C CA . ARG A 1 182 ? 21.231 5.832 -48.561 1.00 90.69 182 ARG A CA 1
ATOM 1540 C C . ARG A 1 182 ? 21.317 6.815 -49.733 1.00 90.69 182 ARG A C 1
ATOM 1542 O O . ARG A 1 182 ? 21.632 6.410 -50.853 1.00 90.69 182 ARG A O 1
ATOM 1549 N N . GLY A 1 183 ? 21.094 8.107 -49.475 1.00 90.62 183 GLY A N 1
ATOM 1550 C CA . GLY A 1 183 ? 21.211 9.165 -50.485 1.00 90.62 183 GLY A CA 1
ATOM 1551 C C . GLY A 1 183 ? 22.645 9.363 -50.995 1.00 90.62 183 GLY A C 1
ATOM 1552 O O . GLY A 1 183 ? 22.856 9.604 -52.185 1.00 90.62 183 GLY A O 1
ATOM 1553 N N . GLY A 1 184 ? 23.645 9.206 -50.122 1.00 92.06 184 GLY A N 1
ATOM 1554 C CA . GLY A 1 184 ? 25.062 9.212 -50.492 1.00 92.06 184 GLY A CA 1
ATOM 1555 C C . GLY A 1 184 ? 25.434 8.065 -51.436 1.00 92.06 184 GLY A C 1
ATOM 1556 O O . GLY A 1 184 ? 26.092 8.299 -52.448 1.00 92.06 184 GLY A O 1
ATOM 1557 N N . ILE A 1 185 ? 24.958 6.850 -51.153 1.00 91.12 185 ILE A N 1
ATOM 1558 C CA . ILE A 1 185 ? 25.193 5.647 -51.963 1.00 91.12 185 ILE A CA 1
ATOM 1559 C C . ILE A 1 185 ? 24.540 5.779 -53.343 1.00 91.12 185 ILE A C 1
ATOM 1561 O O . ILE A 1 185 ? 25.218 5.563 -54.343 1.00 91.12 185 ILE A O 1
ATOM 1565 N N . ASP A 1 186 ? 23.273 6.199 -53.434 1.00 88.88 186 ASP A N 1
ATOM 1566 C CA . ASP A 1 186 ? 22.594 6.401 -54.727 1.00 88.88 186 ASP A CA 1
ATOM 1567 C C . ASP A 1 186 ? 23.272 7.509 -55.569 1.00 88.88 186 ASP A C 1
ATOM 1569 O O . ASP A 1 186 ? 23.457 7.364 -56.780 1.00 88.88 186 ASP A O 1
ATOM 1573 N N . SER A 1 187 ? 23.747 8.580 -54.918 1.00 91.12 187 SER A N 1
ATOM 1574 C CA . SER A 1 187 ? 24.537 9.653 -55.545 1.00 91.12 187 SER A CA 1
ATOM 1575 C C . SER A 1 187 ? 25.886 9.158 -56.085 1.00 91.12 187 SER A C 1
ATOM 1577 O O . SER A 1 187 ? 26.248 9.475 -57.221 1.00 91.12 187 SER A O 1
ATOM 1579 N N . LEU A 1 188 ? 26.622 8.351 -55.311 1.00 89.81 188 LEU A N 1
ATOM 1580 C CA . LEU A 1 188 ? 27.886 7.740 -55.740 1.00 89.81 188 LEU A CA 1
ATOM 1581 C C . LEU A 1 188 ? 27.673 6.747 -56.888 1.00 89.81 188 LEU A C 1
ATOM 1583 O O . LEU A 1 188 ? 28.358 6.849 -57.903 1.00 89.81 188 LEU A O 1
ATOM 1587 N N . PHE A 1 189 ? 26.678 5.863 -56.771 1.00 88.19 189 PHE A N 1
ATOM 1588 C CA . PHE A 1 189 ? 26.320 4.870 -57.788 1.00 88.19 189 PHE A CA 1
ATOM 1589 C C . PHE A 1 189 ? 26.085 5.514 -59.164 1.00 88.19 189 PHE A C 1
ATOM 1591 O O . PHE A 1 189 ? 26.620 5.060 -60.177 1.00 88.19 189 PHE A O 1
ATOM 1598 N N . ARG A 1 190 ? 25.338 6.628 -59.197 1.00 87.19 190 ARG A N 1
ATOM 1599 C CA . ARG A 1 190 ? 25.094 7.403 -60.426 1.00 87.19 190 ARG A CA 1
ATOM 1600 C C . ARG A 1 190 ? 26.348 8.110 -60.941 1.00 87.19 190 ARG A C 1
ATOM 1602 O O . ARG A 1 190 ? 26.590 8.086 -62.142 1.00 87.19 190 ARG A O 1
ATOM 1609 N N . LYS A 1 191 ? 27.139 8.741 -60.064 1.00 88.62 191 LYS A N 1
ATOM 1610 C CA . LYS A 1 191 ? 28.341 9.508 -60.454 1.00 88.62 191 LYS A CA 1
ATOM 1611 C C . LYS A 1 191 ? 29.467 8.637 -61.008 1.00 88.62 191 LYS A C 1
ATOM 1613 O O . LYS A 1 191 ? 30.181 9.080 -61.899 1.00 88.62 191 LYS A O 1
ATOM 1618 N N . ILE A 1 192 ? 29.617 7.425 -60.482 1.00 86.44 192 ILE A N 1
ATOM 1619 C CA . ILE A 1 192 ? 30.633 6.448 -60.904 1.00 86.44 192 ILE A CA 1
ATOM 1620 C C . ILE A 1 192 ? 30.185 5.698 -62.178 1.00 86.44 192 ILE A C 1
ATOM 1622 O O . ILE A 1 192 ? 30.995 5.065 -62.854 1.00 86.44 192 ILE A O 1
ATOM 1626 N N . GLY A 1 193 ? 28.907 5.822 -62.561 1.00 82.19 193 GLY A N 1
ATOM 1627 C CA . GLY A 1 193 ? 28.358 5.189 -63.759 1.00 82.19 193 GLY A CA 1
ATOM 1628 C C . GLY A 1 193 ? 28.241 3.674 -63.610 1.00 82.19 193 GLY A C 1
ATOM 1629 O O . GLY A 1 193 ? 28.590 2.940 -64.533 1.00 82.19 193 GLY A O 1
ATOM 1630 N N . CYS A 1 194 ? 27.805 3.205 -62.439 1.00 82.12 194 CYS A N 1
ATOM 1631 C CA . CYS A 1 194 ? 27.605 1.784 -62.173 1.00 82.12 194 CYS A CA 1
ATOM 1632 C C . CYS A 1 194 ? 26.377 1.244 -62.931 1.00 82.12 194 CYS A C 1
ATOM 1634 O O . CYS A 1 194 ? 25.324 1.888 -62.984 1.00 82.12 194 CYS A O 1
ATOM 1636 N N . ASP A 1 195 ? 26.487 0.040 -63.498 1.00 77.75 195 ASP A N 1
ATOM 1637 C CA . ASP A 1 195 ? 25.437 -0.546 -64.333 1.00 77.75 195 ASP A CA 1
ATOM 1638 C C . ASP A 1 195 ? 24.245 -1.027 -63.491 1.00 77.75 195 ASP A C 1
ATOM 1640 O O . ASP A 1 195 ? 24.228 -2.135 -62.951 1.00 77.75 195 ASP A O 1
ATOM 1644 N N . ARG A 1 196 ? 23.189 -0.206 -63.412 1.00 72.94 196 ARG A N 1
ATOM 1645 C CA . ARG A 1 196 ? 21.979 -0.496 -62.615 1.00 72.94 196 ARG A CA 1
ATOM 1646 C C . ARG A 1 196 ? 21.355 -1.869 -62.924 1.00 72.94 196 ARG A C 1
ATOM 1648 O O . ARG A 1 196 ? 20.834 -2.515 -62.020 1.00 72.94 196 ARG A O 1
ATOM 1655 N N . ARG A 1 197 ? 21.496 -2.363 -64.159 1.00 73.75 197 ARG A N 1
ATOM 1656 C CA . ARG A 1 197 ? 21.038 -3.700 -64.589 1.00 73.75 197 ARG A CA 1
ATOM 1657 C C . ARG A 1 197 ? 21.693 -4.855 -63.824 1.00 73.75 197 ARG A C 1
ATOM 1659 O O . ARG A 1 197 ? 21.035 -5.867 -63.596 1.00 73.75 197 ARG A O 1
ATOM 1666 N N . GLN A 1 198 ? 22.959 -4.719 -63.420 1.00 69.25 198 GLN A N 1
ATOM 1667 C CA . GLN A 1 198 ? 23.649 -5.730 -62.607 1.00 69.25 198 GLN A CA 1
ATOM 1668 C C . GLN A 1 198 ? 22.969 -5.869 -61.238 1.00 69.25 198 GLN A C 1
ATOM 1670 O O . GLN A 1 198 ? 22.768 -6.978 -60.750 1.00 69.25 198 GLN A O 1
ATOM 1675 N N . ILE A 1 199 ? 22.545 -4.743 -60.658 1.00 70.69 199 ILE A N 1
ATOM 1676 C CA . ILE A 1 199 ? 21.861 -4.680 -59.363 1.00 70.69 199 ILE A CA 1
ATOM 1677 C C . ILE A 1 199 ? 20.411 -5.156 -59.453 1.00 70.69 199 ILE A C 1
ATOM 1679 O O . ILE A 1 199 ? 19.994 -5.967 -58.632 1.00 70.69 199 ILE A O 1
ATOM 1683 N N . GLU A 1 200 ? 19.667 -4.741 -60.480 1.00 71.12 200 GLU A N 1
ATOM 1684 C CA . GLU A 1 200 ? 18.267 -5.144 -60.677 1.00 71.12 200 GLU A CA 1
ATOM 1685 C C . GLU A 1 200 ? 18.142 -6.661 -60.925 1.00 71.12 200 GLU A C 1
ATOM 1687 O O . GLU A 1 200 ? 17.225 -7.294 -60.405 1.00 71.12 200 GLU A O 1
ATOM 1692 N N . SER A 1 201 ? 19.117 -7.274 -61.611 1.00 68.81 201 SER A N 1
ATOM 1693 C CA . SER A 1 201 ? 19.213 -8.735 -61.785 1.00 68.81 201 SER A CA 1
ATOM 1694 C C . SER A 1 201 ? 19.540 -9.493 -60.483 1.00 68.81 201 SER A C 1
ATOM 1696 O O . SER A 1 201 ? 19.079 -10.614 -60.274 1.00 68.81 201 SER A O 1
ATOM 1698 N N . LEU A 1 202 ? 20.319 -8.881 -59.584 1.00 69.19 202 LEU A N 1
ATOM 1699 C CA . LEU A 1 202 ? 20.752 -9.478 -58.311 1.00 69.19 202 LEU A CA 1
ATOM 1700 C C . LEU A 1 202 ? 19.733 -9.313 -57.176 1.00 69.19 202 LEU A C 1
ATOM 1702 O O . LEU A 1 202 ? 19.677 -10.161 -56.290 1.00 69.19 202 LEU A O 1
ATOM 1706 N N . LEU A 1 203 ? 18.967 -8.222 -57.183 1.00 69.75 203 LEU A N 1
ATOM 1707 C CA . LEU A 1 203 ? 17.994 -7.872 -56.141 1.00 69.75 203 LEU A CA 1
ATOM 1708 C C . LEU A 1 203 ? 16.548 -8.213 -56.530 1.00 69.75 203 LEU A C 1
ATOM 1710 O O . LEU A 1 203 ? 15.665 -8.138 -55.679 1.00 69.75 203 LEU A O 1
ATOM 1714 N N . GLN A 1 204 ? 16.298 -8.558 -57.802 1.00 65.19 204 GLN A N 1
ATOM 1715 C CA . GLN A 1 204 ? 14.979 -8.898 -58.371 1.00 65.19 204 GLN A CA 1
ATOM 1716 C C . GLN A 1 204 ? 13.887 -7.840 -58.105 1.00 65.19 204 GLN A C 1
ATOM 1718 O O . GLN A 1 204 ? 12.693 -8.117 -58.184 1.00 65.19 204 GLN A O 1
ATOM 1723 N N . SER A 1 205 ? 14.314 -6.615 -57.796 1.00 61.38 205 SER A N 1
ATOM 1724 C CA . SER A 1 205 ? 13.504 -5.527 -57.255 1.00 61.38 205 SER A CA 1
ATOM 1725 C C . SER A 1 205 ? 13.907 -4.226 -57.944 1.00 61.38 205 SER A C 1
ATOM 1727 O O . SER A 1 205 ? 15.096 -3.937 -58.071 1.00 61.38 205 SER A O 1
ATOM 1729 N N . HIS A 1 206 ? 12.927 -3.431 -58.379 1.00 58.66 206 HIS A N 1
ATOM 1730 C CA . HIS A 1 206 ? 13.178 -2.164 -59.081 1.00 58.66 206 HIS A CA 1
ATOM 1731 C C . HIS A 1 206 ? 13.369 -0.956 -58.153 1.00 58.66 206 HIS A C 1
ATOM 1733 O O . HIS A 1 206 ? 13.737 0.123 -58.624 1.00 58.66 206 HIS A O 1
ATOM 1739 N N . GLU A 1 207 ? 13.132 -1.113 -56.849 1.00 62.81 207 GLU A N 1
ATOM 1740 C CA . GLU A 1 207 ? 13.361 -0.047 -55.875 1.00 62.81 207 GLU A CA 1
ATOM 1741 C C . GLU A 1 207 ? 14.851 0.326 -55.758 1.00 62.81 207 GLU A C 1
ATOM 1743 O O . GLU A 1 207 ? 15.755 -0.359 -56.242 1.00 62.81 207 GLU A O 1
ATOM 1748 N N . GLY A 1 208 ? 15.109 1.508 -55.200 1.00 73.19 208 GLY A N 1
ATOM 1749 C CA . GLY A 1 208 ? 16.459 2.052 -55.066 1.00 73.19 208 GLY A CA 1
ATOM 1750 C C . GLY A 1 208 ? 17.262 1.408 -53.935 1.00 73.19 208 GLY A C 1
ATOM 1751 O O . GLY A 1 208 ? 17.061 0.258 -53.546 1.00 73.19 208 GLY A O 1
ATOM 1752 N N . VAL A 1 209 ? 18.179 2.193 -53.380 1.00 83.06 209 VAL A N 1
ATOM 1753 C CA . VAL A 1 209 ? 18.898 1.810 -52.165 1.00 83.06 209 VAL A CA 1
ATOM 1754 C C . VAL A 1 209 ? 17.896 1.649 -51.004 1.00 83.06 209 VAL A C 1
ATOM 1756 O O . VAL A 1 209 ? 17.004 2.485 -50.829 1.00 83.06 209 VAL A O 1
ATOM 1759 N N . THR A 1 210 ? 18.037 0.588 -50.214 1.00 84.06 210 THR A N 1
ATOM 1760 C CA . THR A 1 210 ? 17.291 0.270 -48.981 1.00 84.06 210 THR A CA 1
ATOM 1761 C C . THR A 1 210 ? 18.272 -0.238 -47.922 1.00 84.06 210 THR A C 1
ATOM 1763 O O . THR A 1 210 ? 19.403 -0.596 -48.251 1.00 84.06 210 THR A O 1
ATOM 1766 N N . GLU A 1 211 ? 17.874 -0.283 -46.647 1.00 80.69 211 GLU A N 1
ATOM 1767 C CA . GLU A 1 211 ? 18.775 -0.700 -45.558 1.00 80.69 211 GLU A CA 1
ATOM 1768 C C . GLU A 1 211 ? 19.342 -2.116 -45.763 1.00 80.69 211 GLU A C 1
ATOM 1770 O O . GLU A 1 211 ? 20.541 -2.329 -45.586 1.00 80.69 211 GLU A O 1
ATOM 1775 N N . GLU A 1 212 ? 18.520 -3.050 -46.248 1.00 83.44 212 GLU A N 1
ATOM 1776 C CA . GLU A 1 212 ? 18.921 -4.431 -46.553 1.00 83.44 212 GLU A CA 1
ATOM 1777 C C . GLU A 1 212 ? 19.893 -4.532 -47.742 1.00 83.44 212 GLU A C 1
ATOM 1779 O O . GLU A 1 212 ? 20.746 -5.420 -47.773 1.00 83.44 212 GLU A O 1
ATOM 1784 N N . ASN A 1 213 ? 19.792 -3.628 -48.726 1.00 84.00 213 ASN A N 1
ATOM 1785 C CA . ASN A 1 213 ? 20.583 -3.699 -49.958 1.00 84.00 213 ASN A CA 1
ATOM 1786 C C . ASN A 1 213 ? 21.787 -2.735 -50.005 1.00 84.00 213 ASN A C 1
ATOM 1788 O O . ASN A 1 213 ? 22.632 -2.887 -50.892 1.00 84.00 213 ASN A O 1
ATOM 1792 N N . MET A 1 214 ? 21.929 -1.804 -49.049 1.00 86.88 214 MET A N 1
ATOM 1793 C CA . MET A 1 214 ? 23.019 -0.809 -49.005 1.00 86.88 214 MET A CA 1
ATOM 1794 C C . MET A 1 214 ? 24.411 -1.431 -49.185 1.00 86.88 214 MET A C 1
ATOM 1796 O O . MET A 1 214 ? 25.206 -0.942 -49.987 1.00 86.88 214 MET A O 1
ATOM 1800 N N . LEU A 1 215 ? 24.697 -2.541 -48.496 1.00 87.31 215 LEU A N 1
ATOM 1801 C CA . LEU A 1 215 ? 25.983 -3.244 -48.595 1.00 87.31 215 LEU A CA 1
ATOM 1802 C C . LEU A 1 215 ? 26.225 -3.843 -49.993 1.00 87.31 215 LEU A C 1
ATOM 1804 O O . LEU A 1 215 ? 27.362 -3.894 -50.459 1.00 87.31 215 LEU A O 1
ATOM 1808 N N . ARG A 1 216 ? 25.161 -4.251 -50.699 1.00 85.62 216 ARG A N 1
ATOM 1809 C CA . ARG A 1 216 ? 25.245 -4.787 -52.066 1.00 85.62 216 ARG A CA 1
ATOM 1810 C C . ARG A 1 216 ? 25.499 -3.686 -53.096 1.00 85.62 216 ARG A C 1
ATOM 1812 O O . ARG A 1 216 ? 26.274 -3.907 -54.022 1.00 85.62 216 ARG A O 1
ATOM 1819 N N . TYR A 1 217 ? 24.908 -2.504 -52.902 1.00 87.12 217 TYR A N 1
ATOM 1820 C CA . TYR A 1 217 ? 25.244 -1.307 -53.678 1.00 87.12 217 TYR A CA 1
ATOM 1821 C C . TYR A 1 217 ? 26.694 -0.861 -53.439 1.00 87.12 217 TYR A C 1
ATOM 1823 O O . TYR A 1 217 ? 27.398 -0.570 -54.404 1.00 87.12 217 TYR A O 1
ATOM 1831 N N . LEU A 1 218 ? 27.163 -0.860 -52.186 1.00 88.94 218 LEU A N 1
ATOM 1832 C CA . LEU A 1 218 ? 28.543 -0.499 -51.844 1.00 88.94 218 LEU A CA 1
ATOM 1833 C C . LEU A 1 218 ? 29.579 -1.430 -52.491 1.00 88.94 218 LEU A C 1
ATOM 1835 O O . LEU A 1 218 ? 30.520 -0.927 -53.094 1.00 88.94 218 LEU A O 1
ATOM 1839 N N . GLY A 1 219 ? 29.382 -2.753 -52.457 1.00 87.69 219 GLY A N 1
ATOM 1840 C CA . GLY A 1 219 ? 30.320 -3.697 -53.086 1.00 87.69 219 GLY A CA 1
ATOM 1841 C C . GLY A 1 219 ? 30.449 -3.533 -54.610 1.00 87.69 219 GLY A C 1
ATOM 1842 O O . GLY A 1 219 ? 31.536 -3.687 -55.156 1.00 87.69 219 GLY A O 1
ATOM 1843 N N . ILE A 1 220 ? 29.369 -3.152 -55.302 1.00 86.12 220 ILE A N 1
ATOM 1844 C CA . ILE A 1 220 ? 29.396 -2.889 -56.756 1.00 86.12 220 ILE A CA 1
ATOM 1845 C C . ILE A 1 220 ? 30.001 -1.506 -57.063 1.00 86.12 220 ILE A C 1
ATOM 1847 O O . ILE A 1 220 ? 30.666 -1.328 -58.083 1.00 86.12 220 ILE A O 1
ATOM 1851 N N . ILE A 1 221 ? 29.835 -0.524 -56.167 1.00 88.00 221 ILE A N 1
ATOM 1852 C CA . ILE A 1 221 ? 30.576 0.747 -56.223 1.00 88.00 221 ILE A CA 1
ATOM 1853 C C . ILE A 1 221 ? 32.080 0.500 -56.042 1.00 88.00 221 ILE A C 1
ATOM 1855 O O . ILE A 1 221 ? 32.874 1.089 -56.772 1.00 88.00 221 ILE A O 1
ATOM 1859 N N . GLU A 1 222 ? 32.475 -0.368 -55.111 1.00 88.81 222 GLU A N 1
ATOM 1860 C CA . GLU A 1 222 ? 33.869 -0.750 -54.864 1.00 88.81 222 GLU A CA 1
ATOM 1861 C C . GLU A 1 222 ? 34.488 -1.452 -56.081 1.00 88.81 222 GLU A C 1
ATOM 1863 O O . GLU A 1 222 ? 35.504 -0.984 -56.596 1.00 88.81 222 GLU A O 1
ATOM 1868 N N . GLU A 1 223 ? 33.840 -2.500 -56.602 1.00 87.06 223 GLU A N 1
ATOM 1869 C CA . GLU A 1 223 ? 34.253 -3.213 -57.820 1.00 87.06 223 GLU A CA 1
ATOM 1870 C C . GLU A 1 223 ? 34.470 -2.238 -58.989 1.00 87.06 223 GLU A C 1
ATOM 1872 O O . GLU A 1 223 ? 35.565 -2.169 -59.556 1.00 87.06 223 GLU A O 1
ATOM 1877 N N . ARG A 1 224 ? 33.475 -1.388 -59.275 1.00 86.50 224 ARG A N 1
ATOM 1878 C CA . ARG A 1 224 ? 33.549 -0.407 -60.365 1.00 86.50 224 ARG A CA 1
ATOM 1879 C C . ARG A 1 224 ? 34.593 0.691 -60.130 1.00 86.50 224 ARG A C 1
ATOM 1881 O O . ARG A 1 224 ? 35.208 1.169 -61.082 1.00 86.50 224 ARG A O 1
ATOM 1888 N N . THR A 1 225 ? 34.825 1.093 -58.882 1.00 87.56 225 THR A N 1
ATOM 1889 C CA . THR A 1 225 ? 35.878 2.068 -58.545 1.00 87.56 225 THR A CA 1
ATOM 1890 C C . THR A 1 225 ? 37.262 1.462 -58.767 1.00 87.56 225 THR A C 1
ATOM 1892 O O . THR A 1 225 ? 38.126 2.109 -59.361 1.00 87.56 225 THR A O 1
ATOM 1895 N N . ASN A 1 226 ? 37.459 0.202 -58.375 1.00 87.00 226 ASN A N 1
ATOM 1896 C CA . ASN A 1 226 ? 38.707 -0.524 -58.590 1.00 87.00 226 ASN A CA 1
ATOM 1897 C C . ASN A 1 226 ? 38.996 -0.727 -60.089 1.00 87.00 226 ASN A C 1
ATOM 1899 O O . ASN A 1 226 ? 40.127 -0.499 -60.516 1.00 87.00 226 ASN A O 1
ATOM 1903 N N . GLU A 1 227 ? 37.989 -1.044 -60.915 1.00 86.12 227 GLU A N 1
ATOM 1904 C CA . GLU A 1 227 ? 38.133 -1.060 -62.383 1.00 86.12 227 GLU A CA 1
ATOM 1905 C C . GLU A 1 227 ? 38.642 0.278 -62.944 1.00 86.12 227 GLU A C 1
ATOM 1907 O O . GLU A 1 227 ? 39.589 0.306 -63.736 1.00 86.12 227 GLU A O 1
ATOM 1912 N N . LEU A 1 228 ? 38.031 1.395 -62.533 1.00 85.56 228 LEU A N 1
ATOM 1913 C CA . LEU A 1 228 ? 38.391 2.731 -63.014 1.00 85.56 228 LEU A CA 1
ATOM 1914 C C . LEU A 1 228 ? 39.807 3.134 -62.580 1.00 85.56 228 LEU A C 1
ATOM 1916 O O . LEU A 1 228 ? 40.565 3.667 -63.393 1.00 85.56 228 LEU A O 1
ATOM 1920 N N . LEU A 1 229 ? 40.197 2.831 -61.339 1.00 84.44 229 LEU A N 1
ATOM 1921 C CA . LEU A 1 229 ? 41.549 3.092 -60.843 1.00 84.44 229 LEU A CA 1
ATOM 1922 C C . LEU A 1 229 ? 42.598 2.210 -61.540 1.00 84.44 229 LEU A C 1
ATOM 1924 O O . LEU A 1 229 ? 43.668 2.709 -61.890 1.00 84.44 229 LEU A O 1
ATOM 1928 N N . MET A 1 230 ? 42.300 0.932 -61.809 1.00 81.88 230 MET A N 1
ATOM 1929 C CA . MET A 1 230 ? 43.176 0.058 -62.601 1.00 81.88 230 MET A CA 1
ATOM 1930 C C . MET A 1 230 ? 43.352 0.580 -64.033 1.00 81.88 230 MET A C 1
ATOM 1932 O O . MET A 1 230 ? 44.477 0.625 -64.537 1.00 81.88 230 MET A O 1
ATOM 1936 N N . ALA A 1 231 ? 42.271 1.031 -64.680 1.00 84.06 231 ALA A N 1
ATOM 1937 C CA . ALA A 1 231 ? 42.331 1.639 -66.008 1.00 84.06 231 ALA A CA 1
ATOM 1938 C C . ALA A 1 231 ? 43.169 2.931 -66.010 1.00 84.06 231 ALA A C 1
ATOM 1940 O O . ALA A 1 231 ? 44.035 3.105 -66.870 1.00 84.06 231 ALA A O 1
ATOM 1941 N N . GLN A 1 232 ? 42.976 3.803 -65.015 1.00 81.06 232 GLN A N 1
ATOM 1942 C CA . GLN A 1 232 ? 43.756 5.029 -64.828 1.00 81.06 232 GLN A CA 1
ATOM 1943 C C . GLN A 1 232 ? 45.249 4.726 -64.613 1.00 81.06 232 GLN A C 1
ATOM 1945 O O . GLN A 1 232 ? 46.103 5.312 -65.281 1.00 81.06 232 GLN A O 1
ATOM 1950 N N . ALA A 1 233 ? 45.582 3.775 -63.737 1.00 81.06 233 ALA A N 1
ATOM 1951 C CA . ALA A 1 233 ? 46.960 3.359 -63.483 1.00 81.06 233 ALA A CA 1
ATOM 1952 C C . ALA A 1 233 ? 47.625 2.767 -64.742 1.00 81.06 233 ALA A C 1
ATOM 1954 O O . ALA A 1 233 ? 48.780 3.078 -65.034 1.00 81.06 233 ALA A O 1
ATOM 1955 N N . ALA A 1 234 ? 46.889 1.979 -65.534 1.00 79.25 234 ALA A N 1
ATOM 1956 C CA . ALA A 1 234 ? 47.371 1.423 -66.798 1.00 79.25 234 ALA A CA 1
ATOM 1957 C C . ALA A 1 234 ? 47.593 2.481 -67.898 1.00 79.25 234 ALA A C 1
ATOM 1959 O O . ALA A 1 234 ? 48.434 2.270 -68.775 1.00 79.25 234 ALA A O 1
ATOM 1960 N N . ILE A 1 235 ? 46.877 3.612 -67.863 1.00 80.81 235 ILE A N 1
ATOM 1961 C CA . ILE A 1 235 ? 47.134 4.766 -68.740 1.00 80.81 235 ILE A CA 1
ATOM 1962 C C . ILE A 1 235 ? 48.421 5.478 -68.296 1.00 80.81 235 ILE A C 1
ATOM 1964 O O . ILE A 1 235 ? 49.360 5.570 -69.086 1.00 80.81 235 ILE A O 1
ATOM 1968 N N . TYR A 1 236 ? 48.538 5.873 -67.023 1.00 75.19 236 TYR A N 1
ATOM 1969 C CA . TYR A 1 236 ? 49.737 6.566 -66.527 1.00 75.19 236 TYR A CA 1
ATOM 1970 C C . TYR A 1 236 ? 51.025 5.734 -66.632 1.00 75.19 236 TYR A C 1
ATOM 1972 O O . TYR A 1 236 ? 52.093 6.287 -66.900 1.00 75.19 236 TYR A O 1
ATOM 1980 N N . ALA A 1 237 ? 50.946 4.408 -66.476 1.00 73.38 237 ALA A N 1
ATOM 1981 C CA . ALA A 1 237 ? 52.085 3.514 -66.693 1.00 73.38 237 ALA A CA 1
ATOM 1982 C C . ALA A 1 237 ? 52.592 3.557 -68.149 1.00 73.38 237 ALA A C 1
ATOM 1984 O O . ALA A 1 237 ? 53.802 3.567 -68.377 1.00 73.38 237 ALA A O 1
ATOM 1985 N N . LYS A 1 238 ? 51.683 3.650 -69.134 1.00 72.38 238 LYS A N 1
ATOM 1986 C CA . LYS A 1 238 ? 52.029 3.811 -70.560 1.00 72.38 238 LYS A CA 1
ATOM 1987 C C . LYS A 1 238 ? 52.593 5.197 -70.873 1.00 72.38 238 LYS A C 1
ATOM 1989 O O . LYS A 1 238 ? 53.486 5.303 -71.704 1.00 72.38 238 LYS A O 1
ATOM 1994 N N . GLU A 1 239 ? 52.102 6.242 -70.208 1.00 74.69 239 GLU A N 1
ATOM 1995 C CA . GLU A 1 239 ? 52.593 7.615 -70.393 1.00 74.69 239 GLU A CA 1
ATOM 1996 C C . GLU A 1 239 ? 53.996 7.838 -69.801 1.00 74.69 239 GLU A C 1
ATOM 1998 O O . GLU A 1 239 ? 54.754 8.648 -70.329 1.00 74.69 239 GLU A O 1
ATOM 2003 N N . GLN A 1 240 ? 54.359 7.127 -68.724 1.00 66.19 240 GLN A N 1
ATOM 2004 C CA . GLN A 1 240 ? 55.630 7.336 -68.006 1.00 66.19 240 GLN A CA 1
ATOM 2005 C C . GLN A 1 240 ? 56.664 6.206 -68.186 1.00 66.19 240 GLN A C 1
ATOM 2007 O O . GLN A 1 240 ? 57.789 6.355 -67.718 1.00 66.19 240 GLN A O 1
ATOM 2012 N N . ASN A 1 241 ? 56.325 5.096 -68.858 1.00 60.97 241 ASN A N 1
ATOM 2013 C CA . ASN A 1 241 ? 57.159 3.882 -68.981 1.00 60.97 241 ASN A CA 1
ATOM 2014 C C . ASN A 1 241 ? 57.610 3.270 -67.631 1.00 60.97 241 ASN A C 1
ATOM 2016 O O . ASN A 1 241 ? 58.644 2.608 -67.550 1.00 60.97 241 ASN A O 1
ATOM 2020 N N . ILE A 1 242 ? 56.822 3.463 -66.568 1.00 61.81 242 ILE A N 1
ATOM 2021 C CA . ILE A 1 242 ? 57.074 2.902 -65.228 1.00 61.81 242 ILE A CA 1
ATOM 2022 C C . ILE A 1 242 ? 56.240 1.618 -65.067 1.00 61.81 242 ILE A C 1
ATOM 2024 O O . ILE A 1 242 ? 55.044 1.642 -65.378 1.00 61.81 242 ILE A O 1
ATOM 2028 N N . PRO A 1 243 ? 56.806 0.496 -64.579 1.00 59.31 243 PRO A N 1
ATOM 2029 C CA . PRO A 1 243 ? 56.052 -0.739 -64.396 1.00 59.31 243 PRO A CA 1
ATOM 2030 C C . PRO A 1 243 ? 54.941 -0.573 -63.347 1.00 59.31 243 PRO A C 1
ATOM 2032 O O . PRO A 1 243 ? 55.167 -0.134 -62.220 1.00 59.31 243 PRO A O 1
ATOM 2035 N N . LEU A 1 244 ? 53.728 -0.996 -63.717 1.00 57.16 244 LEU A N 1
ATOM 2036 C CA . LEU A 1 244 ? 52.472 -0.780 -62.979 1.00 57.16 244 LEU A CA 1
ATOM 2037 C C . LEU A 1 244 ? 52.537 -1.141 -61.478 1.00 57.16 244 LEU A C 1
ATOM 2039 O O . LEU A 1 244 ? 51.880 -0.506 -60.656 1.00 57.16 244 LEU A O 1
ATOM 2043 N N . ARG A 1 245 ? 53.349 -2.144 -61.119 1.00 56.97 245 ARG A N 1
ATOM 2044 C CA . ARG A 1 245 ? 53.469 -2.687 -59.758 1.00 56.97 245 ARG A CA 1
ATOM 2045 C C . ARG A 1 245 ? 54.266 -1.804 -58.786 1.00 56.97 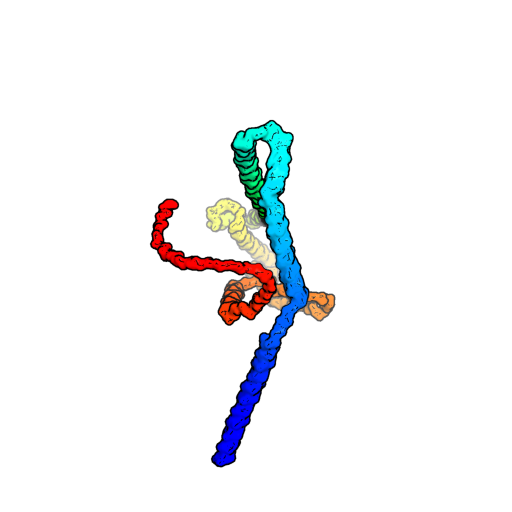245 ARG A C 1
ATOM 2047 O O . ARG A 1 245 ? 54.056 -1.925 -57.586 1.00 56.97 245 ARG A O 1
ATOM 2054 N N . GLU A 1 246 ? 55.145 -0.920 -59.262 1.00 54.34 246 GLU A N 1
ATOM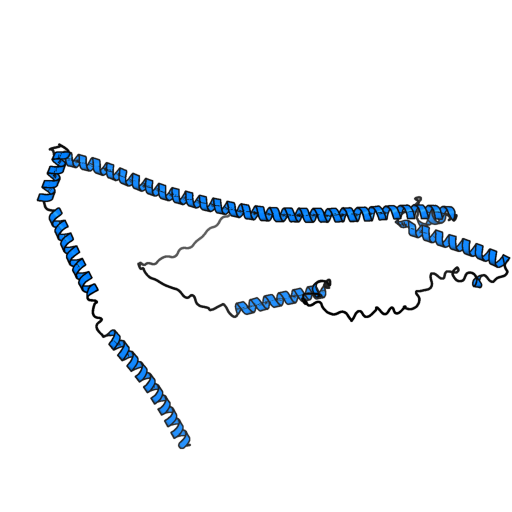 2055 C CA . GLU A 1 246 ? 55.974 -0.082 -58.372 1.00 54.34 246 GLU A CA 1
ATOM 2056 C C . GLU A 1 246 ? 55.212 1.107 -57.773 1.00 54.34 246 GLU A C 1
ATOM 2058 O O . GLU A 1 246 ? 55.557 1.580 -56.693 1.00 54.34 246 GLU A O 1
ATOM 2063 N N . ARG A 1 247 ? 54.171 1.601 -58.459 1.00 53.12 247 ARG A N 1
ATOM 2064 C CA . ARG A 1 247 ? 53.491 2.858 -58.094 1.00 53.12 247 ARG A CA 1
ATOM 2065 C C . ARG A 1 247 ? 52.107 2.683 -57.467 1.00 53.12 247 ARG A C 1
ATOM 2067 O O . ARG A 1 247 ? 51.560 3.647 -56.940 1.00 53.12 247 ARG A O 1
ATOM 2074 N N . ALA A 1 248 ? 51.550 1.475 -57.514 1.00 54.69 248 ALA A N 1
ATOM 2075 C CA . ALA A 1 248 ? 50.211 1.167 -57.016 1.00 54.69 248 ALA A CA 1
ATOM 2076 C C . ALA A 1 248 ? 50.166 -0.165 -56.227 1.00 54.69 248 ALA A C 1
ATOM 2078 O O . ALA A 1 248 ? 49.368 -1.040 -56.568 1.00 54.69 248 ALA A O 1
ATOM 2079 N N . PRO A 1 249 ? 51.012 -0.356 -55.189 1.00 53.81 249 PRO A N 1
ATOM 2080 C CA . PRO A 1 249 ? 51.104 -1.629 -54.463 1.00 53.81 249 PRO A CA 1
ATOM 2081 C C . PRO A 1 249 ? 49.761 -2.066 -53.859 1.00 53.81 249 PRO A C 1
ATOM 2083 O O . PRO A 1 249 ? 49.396 -3.231 -53.964 1.00 53.81 249 PRO A O 1
ATOM 2086 N N . ASN A 1 250 ? 48.985 -1.120 -53.325 1.00 55.94 250 ASN A N 1
ATOM 2087 C CA . ASN A 1 250 ? 47.721 -1.381 -52.629 1.00 55.94 250 ASN A CA 1
ATOM 2088 C C . ASN A 1 250 ? 46.492 -1.361 -53.567 1.00 55.94 250 ASN A C 1
ATOM 2090 O O . ASN A 1 250 ? 45.370 -1.222 -53.093 1.00 55.94 250 ASN A O 1
ATOM 2094 N N . LEU A 1 251 ? 46.683 -1.415 -54.893 1.00 53.72 251 LEU A N 1
ATOM 2095 C CA . LEU A 1 251 ? 45.584 -1.342 -55.872 1.00 53.72 251 LEU A CA 1
ATOM 2096 C C . LEU A 1 251 ? 45.166 -2.719 -56.420 1.00 53.72 251 LEU A C 1
ATOM 2098 O O . LEU A 1 251 ? 44.197 -2.824 -57.166 1.00 53.72 251 LEU A O 1
ATOM 2102 N N . ILE A 1 252 ? 45.891 -3.785 -56.066 1.00 55.34 252 ILE A N 1
ATOM 2103 C CA . ILE A 1 252 ? 45.684 -5.140 -56.597 1.00 55.34 252 ILE A CA 1
ATOM 2104 C C . ILE A 1 252 ? 45.182 -6.065 -55.480 1.00 55.34 252 ILE A C 1
ATOM 2106 O O . ILE A 1 252 ? 45.886 -6.972 -55.051 1.00 55.34 252 ILE A O 1
ATOM 2110 N N . GLY A 1 253 ? 43.962 -5.824 -54.993 1.00 56.34 253 GLY A N 1
ATOM 2111 C CA . GLY A 1 253 ? 43.220 -6.752 -54.123 1.00 56.34 253 GLY A CA 1
ATOM 2112 C C . GLY A 1 253 ? 43.751 -6.966 -52.696 1.00 56.34 253 GLY A C 1
ATOM 2113 O O . GLY A 1 253 ? 43.017 -7.509 -51.873 1.00 56.34 253 GLY A O 1
ATOM 2114 N N . ASP A 1 254 ? 44.969 -6.520 -52.377 1.00 51.56 254 ASP A N 1
ATOM 2115 C CA . ASP A 1 254 ? 45.458 -6.430 -51.001 1.00 51.56 254 ASP A CA 1
ATOM 2116 C C . ASP A 1 254 ? 44.608 -5.405 -50.234 1.00 51.56 254 ASP A C 1
ATOM 2118 O O . ASP A 1 254 ? 44.787 -4.190 -50.352 1.00 51.56 254 ASP A O 1
ATOM 2122 N N . GLY A 1 255 ? 43.664 -5.918 -49.439 1.00 55.12 255 GLY A N 1
ATOM 2123 C CA . GLY A 1 255 ? 42.945 -5.140 -48.433 1.00 55.12 255 GLY A CA 1
ATOM 2124 C C . GLY A 1 255 ? 43.899 -4.524 -47.396 1.00 55.12 255 GLY A C 1
ATOM 2125 O O . GLY A 1 255 ? 45.101 -4.802 -47.417 1.00 55.12 255 GLY A O 1
ATOM 2126 N N . PRO A 1 256 ? 43.394 -3.688 -46.467 1.00 52.56 256 PRO A N 1
ATOM 2127 C CA . PRO A 1 256 ? 44.234 -3.018 -45.475 1.00 52.56 256 PRO A CA 1
ATOM 2128 C C . PRO A 1 256 ? 45.128 -4.037 -44.763 1.00 52.56 256 PRO A C 1
ATOM 2130 O O . PRO A 1 256 ? 44.629 -4.999 -44.174 1.00 52.56 256 PRO A O 1
ATOM 2133 N N . SER A 1 257 ? 46.445 -3.836 -44.872 1.00 55.66 257 SER A N 1
ATOM 2134 C CA . SER A 1 257 ? 47.445 -4.795 -44.411 1.00 55.66 257 SER A CA 1
ATOM 2135 C C . SER A 1 257 ? 47.173 -5.191 -42.962 1.00 55.66 257 SER A C 1
ATOM 2137 O O . SER A 1 257 ? 46.965 -4.330 -42.103 1.00 55.66 257 SER A O 1
ATOM 2139 N N . GLY A 1 258 ? 47.128 -6.507 -42.716 1.00 56.75 258 GLY A N 1
ATOM 2140 C CA . GLY A 1 258 ? 46.698 -7.073 -41.436 1.00 56.75 258 GLY A CA 1
ATOM 2141 C C . GLY A 1 258 ? 47.401 -6.403 -40.249 1.00 56.75 258 GLY A C 1
ATOM 2142 O O . GLY A 1 258 ? 48.582 -6.063 -40.366 1.00 56.75 258 GLY A O 1
ATOM 2143 N N . PRO A 1 259 ? 46.684 -6.173 -39.131 1.00 43.16 259 PRO A N 1
ATOM 2144 C CA . PRO A 1 259 ? 47.113 -5.258 -38.080 1.00 43.16 259 PRO A CA 1
ATOM 2145 C C . PRO A 1 259 ? 48.537 -5.562 -37.619 1.00 43.16 259 PRO A C 1
ATOM 2147 O O . PRO A 1 259 ? 48.863 -6.707 -37.296 1.00 43.16 259 PRO A O 1
ATOM 2150 N N . ALA A 1 260 ? 49.376 -4.521 -37.602 1.00 56.12 260 ALA A N 1
ATOM 2151 C CA . ALA A 1 260 ? 50.781 -4.632 -37.231 1.00 56.12 260 ALA A CA 1
ATOM 2152 C C . ALA A 1 260 ? 50.930 -5.368 -35.882 1.00 56.12 260 ALA A C 1
ATOM 2154 O O . ALA A 1 260 ? 50.143 -5.107 -34.964 1.00 56.12 260 ALA A O 1
ATOM 2155 N N . PRO A 1 261 ? 51.903 -6.293 -35.756 1.00 50.78 261 PRO A N 1
ATOM 2156 C CA . PRO A 1 261 ? 51.985 -7.202 -34.618 1.00 50.78 261 PRO A CA 1
ATOM 2157 C C . PRO A 1 261 ? 52.034 -6.429 -33.298 1.00 50.78 261 PRO A C 1
ATOM 2159 O O . PRO A 1 261 ? 52.818 -5.494 -33.153 1.00 50.78 261 PRO A O 1
ATOM 2162 N N . HIS A 1 262 ? 51.155 -6.836 -32.377 1.00 44.72 262 HIS A N 1
ATOM 2163 C CA . HIS A 1 262 ? 50.782 -6.162 -31.130 1.00 44.72 262 HIS A CA 1
ATOM 2164 C C . HIS A 1 262 ? 51.797 -5.144 -30.586 1.00 44.72 262 HIS A C 1
ATOM 2166 O O . HIS A 1 262 ? 52.822 -5.509 -30.007 1.00 44.72 262 HIS A O 1
ATOM 2172 N N . VAL A 1 263 ? 51.436 -3.857 -30.654 1.00 50.28 263 VAL A N 1
ATOM 2173 C CA . VAL A 1 263 ? 52.071 -2.826 -29.825 1.00 50.28 263 VAL A CA 1
ATOM 2174 C C . VAL A 1 263 ? 51.790 -3.175 -28.364 1.00 50.28 263 VAL A C 1
ATOM 2176 O O . VAL A 1 263 ? 50.658 -3.061 -27.894 1.00 50.28 263 VAL A O 1
ATOM 2179 N N . HIS A 1 264 ? 52.818 -3.632 -27.651 1.00 50.84 264 HIS A N 1
ATOM 2180 C CA . HIS A 1 264 ? 52.712 -4.043 -26.255 1.00 50.84 264 HIS A CA 1
ATOM 2181 C C . HIS A 1 264 ? 52.617 -2.800 -25.353 1.00 50.84 264 HIS A C 1
ATOM 2183 O O . HIS A 1 264 ? 53.610 -2.311 -24.815 1.00 50.84 264 HIS A O 1
ATOM 2189 N N . VAL A 1 265 ? 51.407 -2.247 -25.226 1.00 49.78 265 VAL A N 1
ATOM 2190 C CA . VAL A 1 265 ? 51.138 -1.088 -24.365 1.00 49.78 265 VAL A CA 1
ATOM 2191 C C . VAL A 1 265 ? 51.277 -1.510 -22.903 1.00 49.78 265 VAL A C 1
ATOM 2193 O O . VAL A 1 265 ? 50.364 -2.090 -22.318 1.00 49.78 265 VAL A O 1
ATOM 2196 N N . HIS A 1 266 ? 52.421 -1.197 -22.297 1.00 48.50 266 HIS A N 1
ATOM 2197 C CA . HIS A 1 266 ? 52.542 -1.190 -20.844 1.00 48.50 266 HIS A CA 1
ATOM 2198 C C . HIS A 1 266 ? 51.684 -0.052 -20.283 1.00 48.50 266 HIS A C 1
ATOM 2200 O O . HIS A 1 266 ? 51.965 1.122 -20.527 1.00 48.50 266 HIS A O 1
ATOM 2206 N N . LEU A 1 267 ? 50.644 -0.399 -19.522 1.00 44.97 267 LEU A N 1
ATOM 2207 C CA . LEU A 1 267 ? 49.934 0.577 -18.698 1.00 44.97 267 LEU A CA 1
ATOM 2208 C C . LEU A 1 267 ? 50.902 1.108 -17.620 1.00 44.97 267 LEU A C 1
ATOM 2210 O O . LEU A 1 267 ? 51.635 0.307 -17.031 1.00 44.97 267 LEU A O 1
ATOM 2214 N N . PRO A 1 268 ? 50.924 2.424 -17.339 1.00 41.69 268 PRO A N 1
ATOM 2215 C CA . PRO A 1 268 ? 51.700 2.971 -16.231 1.00 41.69 268 PRO A CA 1
ATOM 2216 C C . PRO A 1 268 ? 51.264 2.357 -14.896 1.00 41.69 268 PRO A C 1
ATOM 2218 O O . PRO A 1 268 ? 50.074 2.324 -14.587 1.00 41.69 268 PRO A O 1
ATOM 2221 N N . ASN A 1 269 ? 52.224 1.894 -14.095 1.00 41.56 269 ASN A N 1
ATOM 2222 C CA . ASN A 1 269 ? 51.944 1.304 -12.789 1.00 41.56 269 ASN A CA 1
ATOM 2223 C C . ASN A 1 269 ? 51.603 2.407 -11.772 1.00 41.56 269 ASN A C 1
ATOM 2225 O O . ASN A 1 269 ? 52.499 3.086 -11.271 1.00 41.56 269 ASN A O 1
ATOM 2229 N N . THR A 1 270 ? 50.317 2.610 -11.485 1.00 42.59 270 THR A N 1
ATOM 2230 C CA . THR A 1 270 ? 49.839 3.610 -10.517 1.00 42.59 270 THR A CA 1
ATOM 2231 C C . THR A 1 270 ? 49.908 3.079 -9.084 1.00 42.59 270 THR A C 1
ATOM 2233 O O . THR A 1 270 ? 48.878 2.856 -8.453 1.00 42.59 270 THR A O 1
ATOM 2236 N N . ASP A 1 271 ? 51.128 2.886 -8.586 1.00 41.19 271 ASP A N 1
ATOM 2237 C CA . ASP A 1 271 ? 51.421 2.469 -7.208 1.00 41.19 271 ASP A CA 1
ATOM 2238 C C . ASP A 1 271 ? 52.410 3.440 -6.540 1.00 41.19 271 ASP A C 1
ATOM 2240 O O . ASP A 1 271 ? 53.566 3.102 -6.306 1.00 41.19 271 ASP A O 1
ATOM 2244 N N . ASP A 1 272 ? 51.966 4.686 -6.316 1.00 46.97 272 ASP A N 1
ATOM 2245 C CA . ASP A 1 272 ? 52.435 5.530 -5.198 1.00 46.97 272 ASP A CA 1
ATOM 2246 C C . ASP A 1 272 ? 51.504 6.743 -4.974 1.00 46.97 272 ASP A C 1
ATOM 2248 O O . ASP A 1 272 ? 51.826 7.871 -5.352 1.00 46.97 272 ASP A O 1
ATOM 2252 N N . ARG A 1 273 ? 50.328 6.514 -4.365 1.00 37.34 273 ARG A N 1
ATOM 2253 C CA . ARG A 1 273 ? 49.647 7.478 -3.471 1.00 37.34 273 ARG A CA 1
ATOM 2254 C C . ARG A 1 273 ? 48.828 6.727 -2.424 1.00 37.34 273 ARG A C 1
ATOM 2256 O O . ARG A 1 273 ? 47.827 6.098 -2.748 1.00 37.34 273 ARG A O 1
ATOM 2263 N N . ARG A 1 274 ? 49.283 6.808 -1.176 1.00 38.97 274 ARG A N 1
ATOM 2264 C CA . ARG A 1 274 ? 48.591 6.305 0.019 1.00 38.97 274 ARG A CA 1
ATOM 2265 C C . ARG A 1 274 ? 47.594 7.341 0.560 1.00 38.97 274 ARG A C 1
ATOM 2267 O O . ARG A 1 274 ? 47.483 8.440 0.022 1.00 38.97 274 ARG A O 1
ATOM 2274 N N . ASP A 1 275 ? 46.936 6.950 1.648 1.00 40.75 275 ASP A N 1
ATOM 2275 C CA . ASP A 1 275 ? 46.139 7.775 2.563 1.00 40.75 275 ASP A CA 1
ATOM 2276 C C . ASP A 1 275 ? 44.705 8.099 2.112 1.00 40.75 275 ASP A C 1
ATOM 2278 O O . ASP A 1 275 ? 44.315 9.249 1.930 1.00 40.75 275 ASP A O 1
ATOM 2282 N N . HIS A 1 276 ? 43.882 7.048 2.059 1.00 36.09 276 HIS A N 1
ATOM 2283 C CA . HIS A 1 276 ? 42.518 7.115 2.587 1.00 36.09 276 HIS A CA 1
ATOM 2284 C C . HIS A 1 276 ? 42.224 5.853 3.407 1.00 36.09 276 HIS A C 1
ATOM 2286 O O . HIS A 1 276 ? 42.049 4.766 2.859 1.00 36.09 276 HIS A O 1
ATOM 2292 N N . GLU A 1 277 ? 42.177 6.006 4.730 1.00 43.25 277 GLU A N 1
ATOM 2293 C CA . GLU A 1 277 ? 41.568 5.018 5.618 1.00 43.25 277 GLU A CA 1
ATOM 2294 C C . GLU A 1 277 ? 40.047 5.073 5.425 1.00 43.25 277 GLU A C 1
ATOM 2296 O O . GLU A 1 277 ? 39.435 6.067 5.802 1.00 43.25 277 GLU A O 1
ATOM 2301 N N . ASP A 1 278 ? 39.446 4.041 4.823 1.00 33.31 278 ASP A N 1
ATOM 2302 C CA . ASP A 1 278 ? 38.169 3.484 5.294 1.00 33.31 278 ASP A CA 1
ATOM 2303 C C . ASP A 1 278 ? 37.731 2.223 4.518 1.00 33.31 278 ASP A C 1
ATOM 2305 O O . ASP A 1 278 ? 37.732 2.182 3.290 1.00 33.31 278 ASP A O 1
ATOM 2309 N N . ARG A 1 279 ? 37.226 1.243 5.280 1.00 36.19 279 ARG A N 1
ATOM 2310 C CA . ARG A 1 279 ? 36.143 0.316 4.895 1.00 36.19 279 ARG A CA 1
ATOM 2311 C C . ARG A 1 279 ? 36.358 -0.655 3.713 1.00 36.19 279 ARG A C 1
ATOM 2313 O O . ARG A 1 279 ? 35.835 -0.473 2.614 1.00 36.19 279 ARG A O 1
ATOM 2320 N N . GLU A 1 280 ? 36.939 -1.820 4.015 1.00 40.59 280 GLU A N 1
ATOM 2321 C CA . GLU A 1 280 ? 36.779 -3.041 3.203 1.00 40.59 280 GLU A CA 1
ATOM 2322 C C . GLU A 1 280 ? 35.330 -3.582 3.265 1.00 40.59 280 GLU A C 1
ATOM 2324 O O . GLU A 1 280 ? 35.028 -4.512 4.011 1.00 40.59 280 GLU A O 1
ATOM 2329 N N . GLU A 1 281 ? 34.414 -3.042 2.454 1.00 40.81 281 GLU A N 1
ATOM 2330 C CA . GLU A 1 281 ? 33.119 -3.689 2.185 1.00 40.81 281 GLU A CA 1
ATOM 2331 C C . GLU A 1 281 ? 32.866 -3.902 0.681 1.00 40.81 281 GLU A C 1
ATOM 2333 O O . GLU A 1 281 ? 32.552 -2.979 -0.065 1.00 40.81 281 GLU A O 1
ATOM 2338 N N . LYS A 1 282 ? 32.896 -5.182 0.275 1.00 44.03 282 LYS A N 1
ATOM 2339 C CA . LYS A 1 282 ? 32.174 -5.751 -0.884 1.00 44.03 282 LYS A CA 1
ATOM 2340 C C . LYS A 1 282 ? 32.516 -5.230 -2.295 1.00 44.03 282 LYS A C 1
ATOM 2342 O O . LYS A 1 282 ? 31.633 -4.830 -3.051 1.00 44.03 282 LYS A O 1
ATOM 2347 N N . ALA A 1 283 ? 33.755 -5.433 -2.747 1.00 38.53 283 ALA A N 1
ATOM 2348 C CA . ALA A 1 283 ? 34.065 -5.372 -4.185 1.00 38.53 283 ALA A CA 1
ATOM 2349 C C . ALA A 1 283 ? 33.449 -6.538 -5.008 1.00 38.53 283 ALA A C 1
ATOM 2351 O O . ALA A 1 283 ? 33.265 -6.415 -6.218 1.00 38.53 283 ALA A O 1
ATOM 2352 N N . GLU A 1 284 ? 33.110 -7.672 -4.377 1.00 47.50 284 GLU A N 1
ATOM 2353 C CA . GLU A 1 284 ? 32.669 -8.893 -5.081 1.00 47.50 284 GLU A CA 1
ATOM 2354 C C . GLU A 1 284 ? 31.229 -8.856 -5.631 1.00 47.50 284 GLU A C 1
ATOM 2356 O O . GLU A 1 284 ? 30.898 -9.644 -6.516 1.00 47.50 284 GLU A O 1
ATOM 2361 N N . GLU A 1 285 ? 30.356 -7.961 -5.151 1.00 51.75 285 GLU A N 1
ATOM 2362 C CA . GLU A 1 285 ? 28.933 -7.945 -5.552 1.00 51.75 285 GLU A CA 1
ATOM 2363 C C . GLU A 1 285 ? 28.671 -7.265 -6.913 1.00 51.75 285 GLU A C 1
ATOM 2365 O O . GLU A 1 285 ? 27.558 -7.341 -7.429 1.00 51.75 285 GLU A O 1
ATOM 2370 N N . LEU A 1 286 ? 29.689 -6.656 -7.536 1.00 53.06 286 LEU A N 1
ATOM 2371 C CA . LEU A 1 286 ? 29.576 -5.961 -8.830 1.00 53.06 286 LEU A CA 1
ATOM 2372 C C . LEU A 1 286 ? 29.859 -6.840 -10.062 1.00 53.06 286 LEU A C 1
ATOM 2374 O O . LEU A 1 286 ? 29.678 -6.385 -11.193 1.00 53.06 286 LEU A O 1
ATOM 2378 N N . LYS A 1 287 ? 30.292 -8.094 -9.884 1.00 70.31 287 LYS A N 1
ATOM 2379 C CA . LYS A 1 287 ? 30.531 -9.020 -11.002 1.00 70.31 287 LYS A CA 1
ATOM 2380 C C . LYS A 1 287 ? 29.266 -9.848 -11.282 1.00 70.31 287 LYS A C 1
ATOM 2382 O O . LYS A 1 287 ? 28.795 -10.528 -10.371 1.00 70.31 287 LYS A O 1
ATOM 2387 N N . PRO A 1 288 ? 28.712 -9.855 -12.512 1.00 65.94 288 PRO A N 1
ATOM 2388 C CA . PRO A 1 288 ? 27.538 -10.668 -12.822 1.00 65.94 288 PRO A CA 1
ATOM 2389 C C . PRO A 1 288 ? 27.877 -12.159 -12.690 1.00 65.94 288 PRO A C 1
ATOM 2391 O O . PRO A 1 288 ? 28.743 -12.667 -13.404 1.00 65.94 288 PRO A O 1
ATOM 2394 N N . LEU A 1 289 ? 27.202 -12.851 -11.765 1.00 77.50 289 LEU A N 1
ATOM 2395 C CA . LEU A 1 289 ? 27.448 -14.267 -11.485 1.00 77.50 289 LEU A CA 1
ATOM 2396 C C . LEU A 1 289 ? 27.093 -15.131 -12.699 1.00 77.50 289 LEU A C 1
ATOM 2398 O O . LEU A 1 289 ? 26.039 -14.970 -13.320 1.00 77.50 289 LEU A O 1
ATOM 2402 N N . THR A 1 290 ? 27.939 -16.115 -12.989 1.00 81.00 290 THR A N 1
ATOM 2403 C CA . THR A 1 290 ? 27.630 -17.154 -13.970 1.00 81.00 290 THR A CA 1
ATOM 2404 C C . THR A 1 290 ? 26.501 -18.063 -13.475 1.00 81.00 290 THR A C 1
ATOM 2406 O O . THR A 1 290 ? 26.222 -18.191 -12.279 1.00 81.00 290 THR A O 1
ATOM 2409 N N . ARG A 1 291 ? 25.854 -18.763 -14.415 1.00 73.50 291 ARG A N 1
ATOM 2410 C CA . ARG A 1 291 ? 24.762 -19.708 -14.127 1.00 73.50 291 ARG A CA 1
ATOM 2411 C C . ARG A 1 291 ? 25.173 -20.831 -13.163 1.00 73.50 291 ARG A C 1
ATOM 2413 O O . ARG A 1 291 ? 24.319 -21.359 -12.451 1.00 73.50 291 ARG A O 1
ATOM 2420 N N . GLU A 1 292 ? 26.451 -21.199 -13.142 1.00 82.00 292 GLU A N 1
ATOM 2421 C CA . GLU A 1 292 ? 26.980 -22.259 -12.280 1.00 82.00 292 GLU A CA 1
ATOM 2422 C C . GLU A 1 292 ? 27.267 -21.745 -10.864 1.00 82.00 292 GLU A C 1
ATOM 2424 O O . GLU A 1 292 ? 26.811 -22.361 -9.902 1.00 82.00 292 GLU A O 1
ATOM 2429 N N . GLU A 1 293 ? 27.890 -20.570 -10.724 1.00 82.56 293 GLU A N 1
ATOM 2430 C CA . GLU A 1 293 ? 28.078 -19.894 -9.429 1.00 82.56 293 GLU A CA 1
ATOM 2431 C C . GLU A 1 293 ? 26.732 -19.606 -8.744 1.00 82.56 293 GLU A C 1
ATOM 2433 O O . GLU A 1 293 ? 26.570 -19.874 -7.552 1.00 82.56 293 GLU A O 1
ATOM 2438 N N . LEU A 1 294 ? 25.731 -19.135 -9.500 1.00 80.00 294 LEU A N 1
ATOM 2439 C CA . LEU A 1 294 ? 24.380 -18.882 -8.988 1.00 80.00 294 LEU A CA 1
ATOM 2440 C C . LEU A 1 294 ? 23.711 -20.174 -8.478 1.00 80.00 294 LEU A C 1
ATOM 2442 O O . LEU A 1 294 ? 23.112 -20.188 -7.400 1.00 80.00 294 LEU A O 1
ATOM 2446 N N . LYS A 1 295 ? 23.848 -21.278 -9.227 1.00 82.06 295 LYS A N 1
ATOM 2447 C CA . LYS A 1 295 ? 23.344 -22.605 -8.837 1.00 82.06 295 LYS A CA 1
ATOM 2448 C C . LYS A 1 295 ? 24.042 -23.115 -7.572 1.00 82.06 295 LYS A C 1
ATOM 2450 O O . LYS A 1 295 ? 23.370 -23.635 -6.684 1.00 82.06 295 LYS A O 1
ATOM 2455 N N . GLN A 1 296 ? 25.359 -22.947 -7.472 1.00 84.38 296 GLN A N 1
ATOM 2456 C CA . GLN A 1 296 ? 26.138 -23.380 -6.314 1.00 84.38 296 GLN A CA 1
ATOM 2457 C C . GLN A 1 296 ? 25.747 -22.592 -5.054 1.00 84.38 296 GLN A C 1
ATOM 2459 O O . GLN A 1 296 ? 25.439 -23.186 -4.021 1.00 84.38 296 GLN A O 1
ATOM 2464 N N . ARG A 1 297 ? 25.634 -21.261 -5.168 1.00 84.56 297 ARG A N 1
ATOM 2465 C CA . ARG A 1 297 ? 25.216 -20.362 -4.078 1.00 84.56 297 ARG A CA 1
ATOM 2466 C C . ARG A 1 297 ? 23.800 -20.678 -3.576 1.00 84.56 297 ARG A C 1
ATOM 2468 O O . ARG A 1 297 ? 23.563 -20.637 -2.371 1.00 84.56 297 ARG A O 1
ATOM 2475 N N . ALA A 1 298 ? 22.883 -21.067 -4.467 1.00 84.06 298 ALA A N 1
ATOM 2476 C CA . ALA A 1 298 ? 21.551 -21.548 -4.092 1.00 84.06 298 ALA A CA 1
ATOM 2477 C C . ALA A 1 298 ? 21.592 -22.897 -3.344 1.00 84.06 298 ALA A C 1
ATOM 2479 O O . ALA A 1 298 ? 20.926 -23.055 -2.321 1.00 84.06 298 ALA A O 1
ATOM 2480 N N . ILE A 1 299 ? 22.404 -23.853 -3.811 1.00 87.19 299 ILE A N 1
ATOM 2481 C CA . ILE A 1 299 ? 22.589 -25.160 -3.158 1.00 87.19 299 ILE A CA 1
ATOM 2482 C C . ILE A 1 299 ? 23.158 -24.993 -1.739 1.00 87.19 299 ILE A C 1
ATOM 2484 O O . ILE A 1 299 ? 22.665 -25.617 -0.799 1.00 87.19 299 ILE A O 1
ATOM 2488 N N . ASP A 1 300 ? 24.167 -24.142 -1.558 1.00 85.94 300 ASP A N 1
ATOM 2489 C CA . ASP A 1 300 ? 24.799 -23.946 -0.250 1.00 85.94 300 ASP A CA 1
ATOM 2490 C C . ASP A 1 300 ? 23.931 -23.115 0.712 1.00 85.94 300 ASP A C 1
ATOM 2492 O O . ASP A 1 300 ? 23.970 -23.342 1.924 1.00 85.94 300 ASP A O 1
ATOM 2496 N N . HIS A 1 301 ? 23.057 -22.243 0.193 1.00 86.50 301 HIS A N 1
ATOM 2497 C CA . HIS A 1 301 ? 21.997 -21.612 0.984 1.00 86.50 301 HIS A CA 1
ATOM 2498 C C . HIS A 1 301 ? 21.008 -22.651 1.543 1.00 86.50 301 HIS A C 1
ATOM 2500 O O . HIS A 1 301 ? 20.736 -22.649 2.744 1.00 86.50 301 HIS A O 1
ATOM 2506 N N . VAL A 1 302 ? 20.528 -23.590 0.712 1.00 85.50 302 VAL A N 1
ATOM 2507 C CA . VAL A 1 302 ? 19.625 -24.674 1.153 1.00 85.50 302 VAL A CA 1
ATOM 2508 C C . VAL A 1 302 ? 20.290 -25.557 2.214 1.00 85.50 302 VAL A C 1
ATOM 2510 O O . VAL A 1 302 ? 19.719 -25.731 3.289 1.00 85.50 302 VAL A O 1
ATOM 2513 N N . LYS A 1 303 ? 21.532 -26.015 1.994 1.00 84.12 303 LYS A N 1
ATOM 2514 C CA . LYS A 1 303 ? 22.283 -26.808 2.991 1.00 84.12 303 LYS A CA 1
ATOM 2515 C C . LYS A 1 303 ? 22.436 -26.091 4.337 1.00 84.12 303 LYS A C 1
ATOM 2517 O O . LYS A 1 303 ? 22.481 -26.740 5.381 1.00 84.12 303 LYS A O 1
ATOM 2522 N N . ASN A 1 304 ? 22.569 -24.764 4.338 1.00 80.69 304 ASN A N 1
ATOM 2523 C CA . ASN A 1 304 ? 22.692 -23.988 5.573 1.00 80.69 304 ASN A CA 1
ATOM 2524 C C . ASN A 1 304 ? 21.346 -23.808 6.295 1.00 80.69 304 ASN A C 1
ATOM 2526 O O . ASN A 1 304 ? 21.335 -23.783 7.525 1.00 80.69 304 ASN A O 1
ATOM 2530 N N . LEU A 1 305 ? 20.222 -23.758 5.571 1.00 80.25 305 LEU A N 1
ATOM 2531 C CA . LEU A 1 305 ? 18.883 -23.832 6.169 1.00 80.25 305 LEU A CA 1
ATOM 2532 C C . LEU A 1 305 ? 18.620 -25.217 6.782 1.00 80.25 305 LEU A C 1
ATOM 2534 O O . LEU A 1 305 ? 18.206 -25.299 7.936 1.00 80.25 305 LEU A O 1
ATOM 2538 N N . GLU A 1 306 ? 18.942 -26.299 6.065 1.00 78.94 306 GLU A N 1
ATOM 2539 C CA . GLU A 1 306 ? 18.826 -27.677 6.572 1.00 78.94 306 GLU A CA 1
ATOM 2540 C C . GLU A 1 306 ? 19.658 -27.885 7.846 1.00 78.94 306 GLU A C 1
ATOM 2542 O O . GLU A 1 306 ? 19.158 -28.420 8.835 1.00 78.94 306 GLU A O 1
ATOM 2547 N N . LYS A 1 307 ? 20.910 -27.403 7.867 1.00 77.88 307 LYS A N 1
ATOM 2548 C CA . LYS A 1 307 ? 21.770 -27.445 9.062 1.00 77.88 307 LYS A CA 1
ATOM 2549 C C . LYS A 1 307 ? 21.183 -26.679 10.247 1.00 77.88 307 LYS A C 1
ATOM 2551 O O . LYS A 1 307 ? 21.275 -27.182 11.363 1.00 77.88 307 LYS A O 1
ATOM 2556 N N . LYS A 1 308 ? 20.589 -25.497 10.030 1.00 75.62 308 LYS A N 1
ATOM 2557 C CA . LYS A 1 308 ? 19.932 -24.731 11.105 1.00 75.62 308 LYS A CA 1
ATOM 2558 C C . LYS A 1 308 ? 18.725 -25.477 11.668 1.00 75.62 308 LYS A C 1
ATOM 2560 O O . LYS A 1 308 ? 18.677 -25.691 12.875 1.00 75.62 308 LYS A O 1
ATOM 2565 N N . ALA A 1 309 ? 17.835 -25.974 10.809 1.00 75.06 309 ALA A N 1
ATOM 2566 C CA . ALA A 1 309 ? 16.678 -26.762 11.236 1.00 75.06 309 ALA A CA 1
ATOM 2567 C C . ALA A 1 309 ? 17.092 -28.025 12.021 1.00 75.06 309 ALA A C 1
ATOM 2569 O O . ALA A 1 309 ? 16.520 -28.326 13.067 1.00 75.06 309 ALA A O 1
ATOM 2570 N N . LEU A 1 310 ? 18.142 -28.728 11.576 1.00 72.12 310 LEU A N 1
ATOM 2571 C CA . LEU A 1 310 ? 18.725 -29.877 12.284 1.00 72.12 310 LEU A CA 1
ATOM 2572 C C . LEU A 1 310 ? 19.411 -29.511 13.612 1.00 72.12 310 LEU A C 1
ATOM 2574 O O . LEU A 1 310 ? 19.572 -30.379 14.470 1.00 72.12 310 LEU A O 1
ATOM 2578 N N . GLN A 1 311 ? 19.836 -28.259 13.791 1.00 65.69 311 GLN A N 1
ATOM 2579 C CA . GLN A 1 311 ? 20.448 -27.770 15.026 1.00 65.69 311 GLN A CA 1
ATOM 2580 C C . GLN A 1 311 ? 19.380 -27.340 16.044 1.00 65.69 311 GLN A C 1
ATOM 2582 O O . GLN A 1 311 ? 19.462 -27.736 17.206 1.00 65.69 311 GLN A O 1
ATOM 2587 N N . GLU A 1 312 ? 18.345 -26.627 15.595 1.00 64.44 312 GLU A N 1
ATOM 2588 C CA . GLU A 1 312 ? 17.166 -26.243 16.386 1.00 64.44 312 GLU A CA 1
ATOM 2589 C C . GLU A 1 312 ? 16.383 -27.479 16.863 1.00 64.44 312 GLU A C 1
ATOM 2591 O O . GLU A 1 312 ? 16.061 -27.602 18.043 1.00 64.44 312 GLU A O 1
ATOM 2596 N N . GLN A 1 313 ? 16.175 -28.472 15.990 1.00 60.22 313 GLN A N 1
ATOM 2597 C CA . GLN A 1 313 ? 15.494 -29.727 16.337 1.00 60.22 313 GLN A CA 1
ATOM 2598 C C . GLN A 1 313 ? 16.274 -30.599 17.345 1.00 60.22 313 GLN A C 1
ATOM 2600 O O . GLN A 1 313 ? 15.704 -31.515 17.940 1.00 60.22 313 GLN A O 1
ATOM 2605 N N . LYS A 1 314 ? 17.569 -30.331 17.560 1.00 54.03 314 LYS A N 1
ATOM 2606 C CA . LYS A 1 314 ? 18.431 -31.104 18.469 1.00 54.03 314 LYS A CA 1
ATOM 2607 C C . LYS A 1 314 ? 18.501 -30.533 19.890 1.00 54.03 314 LYS A C 1
ATOM 2609 O O . LYS A 1 314 ? 18.885 -31.263 20.803 1.00 54.03 314 LYS A O 1
ATOM 2614 N N . TYR A 1 315 ? 18.119 -29.269 20.075 1.00 49.19 315 TYR A N 1
ATOM 2615 C CA . TYR A 1 315 ? 18.101 -28.577 21.365 1.00 49.19 315 TYR A CA 1
ATOM 2616 C C . TYR A 1 315 ? 16.889 -27.630 21.454 1.00 49.19 315 TYR A C 1
ATOM 2618 O O . TYR A 1 315 ? 17.050 -26.424 21.258 1.00 49.19 315 TYR A O 1
ATOM 2626 N N . PRO A 1 316 ? 15.675 -28.137 21.755 1.00 48.47 316 PRO A N 1
ATOM 2627 C CA . PRO A 1 316 ? 14.581 -27.270 22.182 1.00 48.47 316 PRO A CA 1
ATOM 2628 C C . PRO A 1 316 ? 14.993 -26.547 23.474 1.00 48.47 316 PRO A C 1
ATOM 2630 O O . PRO A 1 316 ? 15.495 -27.184 24.404 1.00 48.47 316 PRO A O 1
ATOM 2633 N N . ASP A 1 317 ? 14.823 -25.224 23.512 1.00 45.22 317 ASP A N 1
ATOM 2634 C CA . ASP A 1 317 ? 15.355 -24.392 24.597 1.00 45.22 317 ASP A CA 1
ATOM 2635 C C . ASP A 1 317 ? 14.733 -24.746 25.960 1.00 45.22 317 ASP A C 1
ATOM 2637 O O . ASP A 1 317 ? 13.526 -24.947 26.101 1.00 45.22 317 ASP A O 1
ATOM 2641 N N . MET A 1 318 ? 15.596 -24.822 26.970 1.00 48.12 318 MET A N 1
ATOM 2642 C CA . MET A 1 318 ? 15.297 -25.198 28.347 1.00 48.12 318 MET A CA 1
ATOM 2643 C C . MET A 1 318 ? 15.889 -24.138 29.278 1.00 48.12 318 MET A C 1
ATOM 2645 O O . MET A 1 318 ? 16.948 -24.335 29.876 1.00 48.12 318 MET A O 1
ATOM 2649 N N . SER A 1 319 ? 15.187 -23.012 29.417 1.00 44.59 319 SER A N 1
ATOM 2650 C CA . SER A 1 319 ? 15.487 -21.970 30.407 1.00 44.59 319 SER A CA 1
ATOM 2651 C C . SER A 1 319 ? 14.216 -21.488 31.129 1.00 44.59 319 SER A C 1
ATOM 2653 O O . SER A 1 319 ? 13.113 -21.625 30.596 1.00 44.59 319 SER A O 1
ATOM 2655 N N . PRO A 1 320 ? 14.319 -21.027 32.392 1.00 41.62 320 PRO A N 1
ATOM 2656 C CA . PRO A 1 320 ? 13.238 -21.241 33.354 1.00 41.62 320 PRO A CA 1
ATOM 2657 C C . PRO A 1 320 ? 12.230 -20.090 33.469 1.00 41.62 320 PRO A C 1
ATOM 2659 O O . PRO A 1 320 ? 12.590 -18.926 33.648 1.00 41.62 320 PRO A O 1
ATOM 2662 N N . ALA A 1 321 ? 10.945 -20.447 33.530 1.00 35.84 321 ALA A N 1
ATOM 2663 C CA . ALA A 1 321 ? 9.882 -19.549 33.968 1.00 35.84 321 ALA A CA 1
ATOM 2664 C C . ALA A 1 321 ? 9.978 -19.291 35.487 1.00 35.84 321 ALA A C 1
ATOM 2666 O O . ALA A 1 321 ? 9.480 -20.067 36.302 1.00 35.84 321 ALA A O 1
ATOM 2667 N N . LEU A 1 322 ? 10.621 -18.186 35.881 1.00 35.78 322 LEU A N 1
ATOM 2668 C CA . LEU A 1 322 ? 10.639 -17.712 37.269 1.00 35.78 322 LEU A CA 1
ATOM 2669 C C . LEU A 1 322 ? 9.303 -17.046 37.644 1.00 35.78 322 LEU A C 1
ATOM 2671 O O . LEU A 1 322 ? 9.156 -15.824 37.619 1.00 35.78 322 LEU A O 1
ATOM 2675 N N . SER A 1 323 ? 8.321 -17.868 38.013 1.00 38.94 323 SER A N 1
ATOM 2676 C CA . SER A 1 323 ? 7.031 -17.416 38.543 1.00 38.94 323 SER A CA 1
ATOM 2677 C C . SER A 1 323 ? 7.188 -16.653 39.863 1.00 38.94 323 SER A C 1
ATOM 2679 O O . SER A 1 323 ? 7.784 -17.150 40.818 1.00 38.94 323 SER A O 1
ATOM 2681 N N . ARG A 1 324 ? 6.591 -15.458 39.952 1.00 33.72 324 ARG A N 1
ATOM 2682 C CA . ARG A 1 324 ? 6.510 -14.658 41.186 1.00 33.72 324 ARG A CA 1
ATOM 2683 C C . ARG A 1 324 ? 5.085 -14.672 41.741 1.00 33.72 324 ARG A C 1
ATOM 2685 O O . ARG A 1 324 ? 4.331 -13.722 41.554 1.00 33.72 324 ARG A O 1
ATOM 2692 N N . GLU A 1 325 ? 4.715 -15.750 42.424 1.00 37.28 325 GLU A N 1
ATOM 2693 C CA . GLU A 1 325 ? 3.382 -15.884 43.021 1.00 37.28 325 GLU A CA 1
ATOM 2694 C C . GLU A 1 325 ? 3.161 -15.000 44.261 1.00 37.28 325 GLU A C 1
ATOM 2696 O O . GLU A 1 325 ? 3.978 -14.962 45.184 1.00 37.28 325 GLU A O 1
ATOM 2701 N N . LYS A 1 326 ? 1.967 -14.398 44.326 1.00 36.41 326 LYS A N 1
ATOM 2702 C CA . LYS A 1 326 ? 1.080 -14.382 45.504 1.00 36.41 326 LYS A CA 1
ATOM 2703 C C . LYS A 1 326 ? -0.342 -14.610 44.948 1.00 36.41 326 LYS A C 1
ATOM 2705 O O . LYS A 1 326 ? -0.717 -13.896 44.030 1.00 36.41 326 LYS A O 1
ATOM 2710 N N . SER A 1 327 ? -1.065 -15.690 45.269 1.00 37.75 327 SER A N 1
ATOM 2711 C CA . SER A 1 327 ? -1.636 -16.072 46.580 1.00 37.75 327 SER A CA 1
ATOM 2712 C C . SER A 1 327 ? -2.745 -15.096 47.012 1.00 37.75 327 SER A C 1
ATOM 2714 O O . SER A 1 327 ? -2.446 -13.919 47.194 1.00 37.75 327 SER A O 1
ATOM 2716 N N . THR A 1 328 ? -4.025 -15.469 47.187 1.00 37.75 328 THR A N 1
ATOM 2717 C CA . THR A 1 328 ? -4.751 -16.773 47.061 1.00 37.75 328 THR A CA 1
ATOM 2718 C C . THR A 1 328 ? -5.912 -16.625 46.035 1.00 37.75 328 THR A C 1
ATOM 2720 O O . THR A 1 328 ? -5.921 -15.615 45.342 1.00 37.75 328 THR A O 1
ATOM 2723 N N . ASN A 1 329 ? -6.907 -17.499 45.790 1.00 34.47 329 ASN A N 1
ATOM 2724 C CA . ASN A 1 329 ? -7.446 -18.757 46.369 1.00 34.47 329 ASN A CA 1
ATOM 2725 C C . ASN A 1 329 ? -8.230 -19.500 45.230 1.00 34.47 329 ASN A C 1
ATOM 2727 O O . ASN A 1 329 ? -8.256 -18.997 44.113 1.00 34.47 329 ASN A O 1
ATOM 2731 N N . GLY A 1 330 ? -8.923 -20.645 45.356 1.00 33.00 330 GLY A N 1
ATOM 2732 C CA . GLY A 1 330 ? -9.157 -21.562 46.483 1.00 33.00 330 GLY A CA 1
ATOM 2733 C C . GLY A 1 330 ? -10.623 -22.033 46.616 1.00 33.00 330 GLY A C 1
ATOM 2734 O O . GLY A 1 330 ? -11.326 -21.562 47.504 1.00 33.00 330 GLY A O 1
ATOM 2735 N N . GLY A 1 331 ? -11.088 -22.969 45.772 1.00 33.00 331 GLY A N 1
ATOM 2736 C CA . GLY A 1 331 ? -12.452 -23.539 45.808 1.00 33.00 331 GLY A CA 1
ATOM 2737 C C . GLY A 1 331 ? -12.592 -24.793 44.926 1.00 33.00 331 GLY A C 1
ATOM 2738 O O . GLY A 1 331 ? -11.970 -24.859 43.871 1.00 33.00 331 GLY A O 1
ATOM 2739 N N . ALA A 1 332 ? -13.358 -25.806 45.358 1.00 37.53 332 ALA A N 1
ATOM 2740 C CA . ALA A 1 332 ? -13.358 -27.142 44.740 1.00 37.53 332 ALA A CA 1
ATOM 2741 C C . ALA A 1 332 ? -14.758 -27.761 44.566 1.00 37.53 332 ALA A C 1
ATOM 2743 O O . ALA A 1 332 ? -15.616 -27.571 45.427 1.00 37.53 332 ALA A O 1
ATOM 2744 N N . LYS A 1 333 ? -14.926 -28.532 43.475 1.00 40.97 333 LYS A N 1
ATOM 2745 C CA . LYS A 1 333 ? -15.902 -29.615 43.165 1.00 40.97 333 LYS A CA 1
ATOM 2746 C C . LYS A 1 333 ? -15.805 -29.907 41.648 1.00 40.97 333 LYS A C 1
ATOM 2748 O O . LYS A 1 333 ? -15.518 -28.979 40.908 1.00 40.97 333 LYS A O 1
ATOM 2753 N N . SER A 1 334 ? -16.107 -31.060 41.047 1.00 36.12 334 SER A N 1
ATOM 2754 C CA . SER A 1 334 ? -16.098 -32.503 41.370 1.00 36.12 334 SER A CA 1
ATOM 2755 C C . SER A 1 334 ? -17.102 -33.174 40.410 1.00 36.12 334 SER A C 1
ATOM 2757 O O . SER A 1 334 ? -18.267 -32.782 40.416 1.00 36.12 334 SER A O 1
ATOM 2759 N N . GLY A 1 335 ? -16.688 -34.203 39.665 1.00 35.06 335 GLY A N 1
ATOM 2760 C CA . GLY A 1 335 ? -17.538 -34.980 38.743 1.00 35.06 335 GLY A CA 1
ATOM 2761 C C . GLY A 1 335 ? -17.327 -34.596 37.265 1.00 35.06 335 GLY A C 1
ATOM 2762 O O . GLY A 1 335 ? -17.224 -33.407 36.989 1.00 35.06 335 GLY A O 1
ATOM 2763 N N . SER A 1 336 ? -17.147 -35.460 36.251 1.00 35.88 336 SER A N 1
ATOM 2764 C CA . SER A 1 336 ? -17.272 -36.923 36.005 1.00 35.88 336 SER A CA 1
ATOM 2765 C C . SER A 1 336 ? -18.443 -37.296 35.080 1.00 35.88 336 SER A C 1
ATOM 2767 O O . SER A 1 336 ? -19.595 -37.158 35.479 1.00 35.88 336 SER A O 1
ATOM 2769 N N . GLY A 1 337 ? -18.127 -37.865 33.908 1.00 33.69 337 GLY A N 1
ATOM 2770 C CA . GLY A 1 337 ? -19.088 -38.274 32.867 1.00 33.69 337 GLY A CA 1
ATOM 2771 C C . GLY A 1 337 ? -19.335 -37.179 31.811 1.00 33.69 337 GLY A C 1
ATOM 2772 O O . GLY A 1 337 ? -19.210 -36.001 32.119 1.00 33.69 337 GLY A O 1
ATOM 2773 N N . GLU A 1 338 ? -19.635 -37.485 30.543 1.00 37.31 338 GLU A N 1
ATOM 2774 C CA . GLU A 1 338 ? -19.706 -38.798 29.875 1.00 37.31 338 GLU A CA 1
ATOM 2775 C C . GLU A 1 338 ? -19.418 -38.684 28.354 1.00 37.31 338 GLU A C 1
ATOM 2777 O O . GLU A 1 338 ? -19.121 -37.607 27.840 1.00 37.31 338 GLU A O 1
ATOM 2782 N N . THR A 1 339 ? -19.426 -39.807 27.627 1.00 43.72 339 THR A N 1
ATOM 2783 C CA . THR A 1 339 ? -19.014 -39.907 26.209 1.00 43.72 339 THR A CA 1
ATOM 2784 C C . THR A 1 339 ? -20.107 -39.536 25.194 1.00 43.72 339 THR A C 1
ATOM 2786 O O . THR A 1 339 ? -21.246 -39.961 25.359 1.00 43.72 339 THR A O 1
ATOM 2789 N N . GLY A 1 340 ? -19.755 -38.900 24.061 1.00 35.25 340 GLY A N 1
ATOM 2790 C CA . GLY A 1 340 ? -20.698 -38.679 22.946 1.00 35.25 340 GLY A CA 1
ATOM 2791 C C . GLY A 1 340 ? -20.070 -38.326 21.582 1.00 35.25 340 GLY A C 1
ATOM 2792 O O . GLY A 1 340 ? -19.481 -37.266 21.406 1.00 35.25 340 GLY A O 1
ATOM 2793 N N . LYS A 1 341 ? -20.249 -39.207 20.590 1.00 41.28 341 LYS A N 1
ATOM 2794 C CA . LYS A 1 341 ? -20.012 -39.043 19.132 1.00 41.28 341 LYS A CA 1
ATOM 2795 C C . LYS A 1 341 ? -21.262 -39.603 18.414 1.00 41.28 341 LYS A C 1
ATOM 2797 O O . LYS A 1 341 ? -21.915 -40.449 19.023 1.00 41.28 341 LYS A O 1
ATOM 2802 N N . PRO A 1 342 ? -21.471 -39.412 17.092 1.00 56.16 342 PRO A N 1
ATOM 2803 C CA . PRO A 1 342 ? -21.232 -38.281 16.171 1.00 56.16 342 PRO A CA 1
ATOM 2804 C C . PRO A 1 342 ? -22.589 -38.008 15.424 1.00 56.16 342 PRO A C 1
ATOM 2806 O O . PRO A 1 342 ? -23.596 -38.033 16.126 1.00 56.16 342 PRO A O 1
ATOM 2809 N N . PRO A 1 343 ? -22.758 -37.924 14.073 1.00 60.59 343 PRO A N 1
ATOM 2810 C CA . PRO A 1 343 ? -21.991 -37.363 12.940 1.00 60.59 343 PRO A CA 1
ATOM 2811 C C . PRO A 1 343 ? -22.854 -36.383 12.067 1.00 60.59 343 PRO A C 1
ATOM 2813 O O . PRO A 1 343 ? -23.835 -35.819 12.533 1.00 60.59 343 PRO A O 1
ATOM 2816 N N . THR A 1 344 ? -22.539 -36.284 10.761 1.00 42.31 344 THR A N 1
ATOM 2817 C CA . THR A 1 344 ? -23.216 -35.560 9.644 1.00 42.31 344 THR A CA 1
ATOM 2818 C C . THR A 1 344 ? -22.964 -34.045 9.581 1.00 42.31 344 THR A C 1
ATOM 2820 O O . THR A 1 344 ? -23.004 -33.392 10.612 1.00 42.31 344 THR A O 1
ATOM 2823 N N . SER A 1 345 ? -22.569 -33.389 8.476 1.00 46.16 345 SER A N 1
ATOM 2824 C CA . SER A 1 345 ? -22.482 -33.639 7.009 1.00 46.16 345 SER A CA 1
ATOM 2825 C C . SER A 1 345 ? -23.601 -33.034 6.137 1.00 46.16 345 SER A C 1
ATOM 2827 O O . SER A 1 345 ? -24.774 -33.072 6.496 1.00 46.16 345 SER A O 1
ATOM 2829 N N . ARG A 1 346 ? -23.188 -32.543 4.946 1.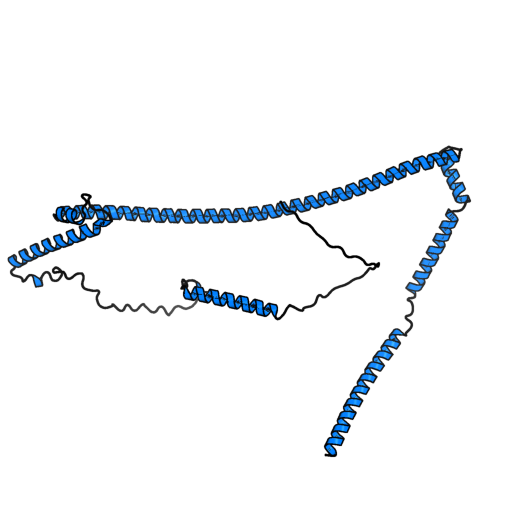00 44.12 346 ARG A N 1
ATOM 2830 C CA . ARG A 1 346 ? -23.818 -31.559 4.020 1.00 44.12 346 ARG A CA 1
ATOM 2831 C C . ARG A 1 346 ? -23.411 -30.108 4.336 1.00 44.12 346 ARG A C 1
ATOM 2833 O O . ARG A 1 346 ? -23.534 -29.685 5.473 1.00 44.12 346 ARG A O 1
ATOM 2840 N N . GLY A 1 347 ? -22.909 -29.303 3.398 1.00 46.41 347 GLY A N 1
ATOM 2841 C CA . GLY A 1 347 ? -22.584 -29.571 1.992 1.00 46.41 347 GLY A CA 1
ATOM 2842 C C . GLY A 1 347 ? -23.681 -29.148 1.016 1.00 46.41 347 GLY A C 1
ATOM 2843 O O . GLY A 1 347 ? -24.585 -29.931 0.714 1.00 46.41 347 GLY A O 1
ATOM 2844 N N . ARG A 1 348 ? -23.537 -27.924 0.505 1.00 49.94 348 ARG A N 1
ATOM 2845 C CA . ARG A 1 348 ? -24.045 -27.444 -0.780 1.00 49.94 348 ARG A CA 1
ATOM 2846 C C . ARG A 1 348 ? -23.158 -26.304 -1.272 1.00 49.94 348 ARG A C 1
ATOM 2848 O O . ARG A 1 348 ? -22.472 -25.726 -0.401 1.00 49.94 348 ARG A O 1
#

pLDDT: mean 75.3, std 19.32, range [33.0, 98.06]

Secondary structure (DSSP, 8-state):
-HHHHHHHHHHHHHHHHHHHHHHHHHHHHHHHHHHHHHS--PPPHHHHHHHHHHHHHHHHHHHHHHHHT-HHHHHHHHHHHHHHH----HHHHHHHHHHHHHHHHHHHHHHHHHHHHHHHHHHHHHHHHHHHHHHHHHHHHHHHHHHHHHHHHHHHHHHHHHHHHHHHHHHHHHHHHHHHHHHHHHHHHHHHT--HHHHHHHH-------TTTHHHHHHHHHHHHHHHHHHHHHHHHHHHT--HHHH-GGGSS--SPPPPS---------------------GGGGSPPPHHHHHHHHHHHHHHHHHHHHHHTT----------------------------------

Radius of gyration: 57.86 Å; chains: 1; bounding box: 114×72×145 Å